Protein AF-A0A395UJB8-F1 (afdb_monomer_lite)

Foldseek 3Di:
DDKDKDWDWAQDDPVSPFIKIFIWIQDLLRDIDTDMDRDVVVVVVVVLVVQQALEEEEEEDQDDDDLVLLLVLLLVVVVVSVVVRRAEYEAALHHDNSLSNLVSQLVCCVVVVSHAYEHEYLEPPPCVPPDPVSSVSSVVSVVSGSYYHYQDHDDDPCSLVSSLLVNLSRHQAYEYADPVPDDDSRVSSVVSNVVVVHHYHHSND

Secondary structure (DSSP, 8-state):
---EEEEEEEEESTTS-EEEEEEEEE-TT--EEEEEESSHHHHHHHHHHHHHHTEEEEEE-S--S-HHHHHHHHHHHHHHHHHTT--EEEE---STHHHHHHHHHHHHHHH-TT-EEEEEESSTTGGGGS-HHHHHHHHHHHHH-SEEEE--SS--HHHHHHHHHHHHHT-SEEEEE--SS--SHHHHHHHHHHHTT-EEEE---

Sequence (205 aa):
MTPKEEYIMKKTGLFQNETLFFYTYIAHNGQIYKTTAASLDICRKLRDRWQRHLSTSFTGHRHIANYAEVKKKVENAVRFCYKNGQRFFYVGGAIGFDTIAAESVLRLKEEFPDIVLIVVVPFPQQDKLFNSSYRNRYFNILNMADEVITISDSFSNFAYLKRNDYMISHSSQLIAYWDEISLGGTSYTVRKAYEKKLTIYNLYK

Organism: Phocaeicola vulgatus (NCBI:txid821)

InterPro domains:
  IPR010697 YspA SLOG family [PF06908] (67-197)
  IPR010697 YspA SLOG family [PTHR38440] (58-196)

pLDDT: mean 96.31, std 3.63, range [75.81, 98.88]

Structure (mmCIF, N/CA/C/O backbone):
data_AF-A0A395UJB8-F1
#
_entry.id   AF-A0A395UJB8-F1
#
loop_
_atom_site.group_PDB
_atom_site.id
_atom_site.type_symbol
_atom_site.label_atom_id
_atom_site.label_alt_id
_atom_site.label_comp_id
_atom_site.label_asym_id
_atom_site.label_entity_id
_atom_site.label_seq_id
_atom_site.pdbx_PDB_ins_code
_atom_site.Cartn_x
_atom_site.Cartn_y
_atom_site.Cartn_z
_atom_site.occupancy
_atom_site.B_iso_or_equiv
_atom_site.auth_seq_id
_atom_site.auth_comp_id
_atom_site.auth_asym_id
_atom_site.auth_atom_id
_atom_site.pdbx_PDB_model_num
ATOM 1 N N . MET A 1 1 ? 3.889 -11.434 12.096 1.00 78.56 1 MET A N 1
ATOM 2 C CA . MET A 1 1 ? 2.836 -12.093 12.910 1.00 78.56 1 MET A CA 1
ATOM 3 C C . MET A 1 1 ? 1.525 -12.060 12.135 1.00 78.56 1 MET A C 1
ATOM 5 O O . MET A 1 1 ? 1.351 -11.137 11.349 1.00 78.56 1 MET A O 1
ATOM 9 N N . THR A 1 2 ? 0.621 -13.027 12.309 1.00 87.38 2 TH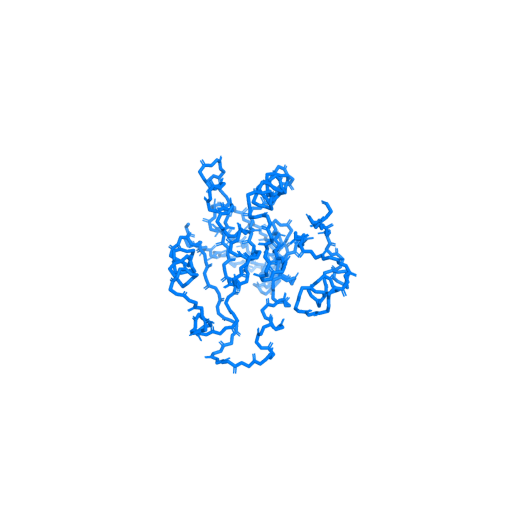R A N 1
ATOM 10 C CA . THR A 1 2 ? -0.725 -12.939 11.712 1.00 87.38 2 THR A CA 1
ATOM 11 C C . THR A 1 2 ? -1.548 -11.893 12.467 1.00 87.38 2 THR A C 1
ATOM 13 O O . THR A 1 2 ? -1.584 -11.963 13.700 1.00 87.38 2 THR A O 1
ATOM 16 N N . PRO A 1 3 ? -2.196 -10.929 11.788 1.00 93.12 3 PRO A N 1
ATOM 17 C CA . PRO A 1 3 ? -3.032 -9.949 12.459 1.00 93.12 3 PRO A CA 1
ATOM 18 C C . PRO A 1 3 ? -4.166 -10.609 13.236 1.00 93.12 3 PRO A C 1
ATOM 20 O O . PRO A 1 3 ? -4.729 -11.616 12.801 1.00 93.12 3 PRO A O 1
ATOM 23 N N . LYS A 1 4 ? -4.518 -10.028 14.383 1.00 96.44 4 LYS A N 1
ATOM 24 C CA . LYS A 1 4 ? -5.561 -10.554 15.266 1.00 96.44 4 LYS A CA 1
ATOM 25 C C . LYS A 1 4 ? -6.567 -9.470 15.617 1.00 96.44 4 LYS A C 1
ATOM 27 O O . LYS A 1 4 ? -6.188 -8.352 15.955 1.00 96.44 4 LYS A O 1
ATOM 32 N N . GLU A 1 5 ? -7.845 -9.819 15.560 1.00 96.56 5 GLU A N 1
ATOM 33 C CA . GLU A 1 5 ? -8.966 -8.980 15.978 1.00 96.56 5 GLU A CA 1
ATOM 34 C C . GLU A 1 5 ? -9.640 -9.613 17.202 1.00 96.56 5 GLU A C 1
ATOM 36 O O . GLU A 1 5 ? -9.960 -10.801 17.193 1.00 96.56 5 GLU A O 1
ATOM 41 N N . GLU A 1 6 ? -9.856 -8.824 18.252 1.00 97.62 6 GLU A N 1
ATOM 42 C CA . GLU A 1 6 ? -10.516 -9.235 19.494 1.00 97.62 6 GLU A CA 1
ATOM 43 C C . GLU A 1 6 ? -11.502 -8.155 19.945 1.00 97.62 6 GLU A C 1
ATOM 45 O O . GLU A 1 6 ? -11.257 -6.958 19.767 1.00 97.62 6 GLU A O 1
ATOM 50 N N . TYR A 1 7 ? -12.614 -8.550 20.566 1.00 97.31 7 TYR A N 1
ATOM 51 C CA . TYR A 1 7 ? -13.548 -7.588 21.142 1.00 97.31 7 TYR A CA 1
ATOM 52 C C . TYR A 1 7 ? -14.338 -8.140 22.328 1.00 97.31 7 TYR A C 1
ATOM 54 O O . TYR A 1 7 ? -14.587 -9.338 22.435 1.00 97.31 7 TYR A O 1
ATOM 62 N N . ILE A 1 8 ? -14.789 -7.227 23.190 1.00 97.00 8 ILE A N 1
ATOM 63 C CA . ILE A 1 8 ? -15.741 -7.504 24.270 1.00 97.00 8 ILE A CA 1
ATOM 64 C C . ILE A 1 8 ? -16.989 -6.659 24.040 1.00 97.00 8 ILE A C 1
ATOM 66 O O . ILE A 1 8 ? -16.897 -5.452 23.813 1.00 97.00 8 ILE A O 1
ATOM 70 N N . MET A 1 9 ? -18.158 -7.289 24.123 1.00 96.00 9 MET A N 1
ATOM 71 C CA . MET A 1 9 ? -19.449 -6.613 24.043 1.00 96.00 9 MET A CA 1
ATOM 72 C C . MET A 1 9 ? -19.969 -6.317 25.451 1.00 96.00 9 MET A C 1
ATOM 74 O O . MET A 1 9 ? -19.976 -7.204 26.303 1.00 96.00 9 MET A O 1
ATOM 78 N N . LYS A 1 10 ? -20.436 -5.090 25.695 1.00 94.38 10 LYS A N 1
ATOM 79 C CA . LYS A 1 10 ? -21.150 -4.728 26.924 1.00 94.38 10 LYS A CA 1
ATOM 80 C C . LYS A 1 10 ? -22.484 -4.083 26.594 1.00 94.38 10 LYS A C 1
ATOM 82 O O . LYS A 1 10 ? -22.550 -3.207 25.733 1.00 94.38 10 LYS A O 1
ATOM 87 N N . LYS A 1 11 ? -23.527 -4.510 27.303 1.00 92.56 11 LYS A N 1
ATOM 88 C CA . LYS A 1 11 ? -24.800 -3.797 27.331 1.00 92.56 11 LYS A CA 1
ATOM 89 C C . LYS A 1 11 ? -24.665 -2.566 28.228 1.00 92.56 11 LYS A C 1
ATOM 91 O O . LYS A 1 11 ? -23.982 -2.614 29.252 1.00 92.56 11 LYS A O 1
ATOM 96 N N . THR A 1 12 ? -25.220 -1.449 27.776 1.00 87.25 12 THR A N 1
ATOM 97 C CA . THR A 1 12 ? -25.133 -0.147 28.445 1.00 87.25 12 THR A CA 1
ATOM 98 C C . THR A 1 12 ? -26.485 0.562 28.451 1.00 87.25 12 THR A C 1
ATOM 100 O O . THR A 1 12 ? -27.465 0.093 27.863 1.00 87.25 12 THR A O 1
ATOM 103 N N . GLY A 1 13 ? -26.542 1.695 29.152 1.00 82.38 13 GLY A N 1
ATOM 104 C CA . GLY A 1 13 ? -27.765 2.462 29.365 1.00 82.38 13 GLY A CA 1
ATOM 105 C C . GLY A 1 13 ? -28.602 1.929 30.529 1.00 82.38 13 GLY A C 1
ATOM 106 O O . GLY A 1 13 ? -28.455 0.783 30.958 1.00 82.38 13 GLY A O 1
ATOM 107 N N . LEU A 1 14 ? -29.503 2.776 31.037 1.00 79.31 14 LEU A N 1
ATOM 108 C CA . LEU A 1 14 ? -30.362 2.469 32.190 1.00 79.31 14 LEU A CA 1
ATOM 109 C C . LEU A 1 14 ? -31.207 1.200 31.970 1.00 79.31 14 LEU A C 1
ATOM 111 O O . LEU A 1 14 ? -31.445 0.445 32.906 1.00 79.31 14 LEU A O 1
ATOM 115 N N . PHE A 1 15 ? -31.599 0.947 30.719 1.00 86.81 15 PHE A N 1
ATOM 116 C CA . PHE A 1 15 ? -32.416 -0.200 30.313 1.00 86.81 15 PHE A CA 1
ATOM 117 C C . PHE A 1 15 ? -31.626 -1.308 29.597 1.00 86.81 15 PHE A C 1
ATOM 119 O O . PHE A 1 15 ? -32.240 -2.218 29.058 1.00 86.81 15 PHE A O 1
ATOM 126 N N . GLN A 1 16 ? -30.286 -1.244 29.555 1.00 82.62 16 GLN A N 1
ATOM 127 C CA . GLN A 1 16 ? -29.432 -2.247 28.885 1.00 82.62 16 GLN A CA 1
ATOM 128 C C . GLN A 1 16 ? -29.702 -2.425 27.371 1.00 82.62 16 GLN A C 1
ATOM 130 O O . GLN A 1 16 ? -29.372 -3.456 26.782 1.00 82.62 16 GLN A O 1
ATOM 135 N N . ASN A 1 17 ? -30.283 -1.410 26.723 1.00 87.81 17 ASN A N 1
ATOM 136 C CA . ASN A 1 17 ? -30.646 -1.447 25.301 1.00 87.81 17 ASN A CA 1
ATOM 137 C C . ASN A 1 17 ? -29.502 -1.018 24.374 1.00 87.81 17 ASN A C 1
ATOM 139 O O . ASN A 1 17 ? -29.500 -1.346 23.188 1.00 87.81 17 ASN A O 1
ATOM 143 N N . GLU A 1 18 ? -28.511 -0.305 24.901 1.00 89.44 18 GLU A N 1
ATOM 144 C CA . GLU A 1 18 ? -27.342 0.115 24.140 1.00 89.44 18 GLU A CA 1
ATOM 145 C C . GLU A 1 18 ? -26.274 -0.977 24.172 1.00 89.44 18 GLU A C 1
ATOM 147 O O . GLU A 1 18 ? -26.206 -1.791 25.094 1.00 89.44 18 GLU A O 1
ATOM 152 N N . THR A 1 19 ? -25.442 -1.035 23.136 1.00 93.19 19 THR A N 1
ATOM 153 C CA . THR A 1 19 ? -24.345 -2.002 23.051 1.00 93.19 19 THR A CA 1
ATOM 154 C C . THR A 1 19 ? -23.059 -1.277 22.697 1.00 93.19 19 THR A C 1
ATOM 156 O O . THR A 1 19 ? -23.011 -0.553 21.706 1.00 93.19 19 THR A O 1
ATOM 159 N N . LEU A 1 20 ? -22.012 -1.500 23.487 1.00 95.62 20 LEU A N 1
ATOM 160 C CA . LEU A 1 20 ? -20.662 -1.022 23.212 1.00 95.62 20 LEU A CA 1
ATOM 161 C C . LEU A 1 20 ? -19.718 -2.190 22.954 1.00 95.62 20 LEU A C 1
ATOM 163 O O . LEU A 1 20 ? -19.730 -3.196 23.666 1.00 95.62 20 LEU A O 1
ATOM 167 N N . PHE A 1 21 ? -18.864 -2.017 21.952 1.00 97.31 21 PHE A N 1
ATOM 168 C CA . PHE A 1 21 ? -17.799 -2.943 21.597 1.00 97.31 21 PHE A CA 1
ATOM 169 C C . PHE A 1 21 ? -16.456 -2.349 21.997 1.00 97.31 21 PHE A C 1
ATOM 171 O O . PHE A 1 21 ? -16.051 -1.336 21.438 1.00 97.31 21 PHE A O 1
ATOM 178 N N . PHE A 1 22 ? -15.753 -3.000 22.919 1.00 97.88 22 PHE A N 1
ATOM 179 C CA . PHE A 1 22 ? -14.361 -2.709 23.255 1.00 97.88 22 PHE A CA 1
ATOM 180 C C . PHE A 1 22 ? -13.478 -3.530 22.328 1.00 97.88 22 PHE A C 1
ATOM 182 O O . PHE A 1 22 ? -13.386 -4.744 22.485 1.00 97.88 22 PHE A O 1
ATOM 189 N N . TYR A 1 23 ? -12.883 -2.879 21.340 1.00 98.38 23 TYR A N 1
ATOM 190 C CA . TYR A 1 23 ? -12.208 -3.515 20.217 1.00 98.38 23 TYR A CA 1
ATOM 191 C C . TYR A 1 23 ? -10.690 -3.397 20.346 1.00 98.38 23 TYR A C 1
ATOM 193 O O . TYR A 1 23 ? -10.181 -2.319 20.656 1.00 98.38 23 TYR A O 1
ATOM 201 N N . THR A 1 24 ? -9.974 -4.483 20.060 1.00 98.44 24 THR A N 1
ATOM 202 C CA . THR A 1 24 ? -8.512 -4.541 19.977 1.00 98.44 24 THR A CA 1
ATOM 203 C C . THR A 1 24 ? -8.098 -5.201 18.663 1.00 98.44 24 THR A C 1
ATOM 205 O O . THR A 1 24 ? -8.590 -6.266 18.305 1.00 98.44 24 THR A O 1
ATOM 208 N N . TYR A 1 25 ? -7.169 -4.577 17.950 1.00 98.31 25 TYR A N 1
ATOM 209 C CA . TYR A 1 25 ? -6.518 -5.131 16.769 1.00 98.31 25 TYR A CA 1
ATOM 210 C C . TYR A 1 25 ? -5.013 -5.154 16.978 1.00 98.31 25 TYR A C 1
ATOM 212 O O . TYR A 1 25 ? -4.444 -4.161 17.424 1.00 98.31 25 TYR A O 1
ATOM 220 N N . ILE A 1 26 ? -4.380 -6.271 16.643 1.00 98.00 26 ILE A N 1
ATOM 221 C CA . ILE A 1 26 ? -2.932 -6.444 16.681 1.00 98.00 26 ILE A CA 1
ATOM 222 C C . ILE A 1 26 ? -2.462 -6.652 15.243 1.00 98.00 26 ILE A C 1
ATOM 224 O O . ILE A 1 26 ? -2.872 -7.616 14.600 1.00 98.00 26 ILE A O 1
ATOM 228 N N . ALA A 1 27 ? -1.644 -5.737 14.727 1.00 97.38 27 ALA A N 1
ATOM 229 C CA . ALA A 1 27 ? -1.186 -5.751 13.339 1.00 97.38 27 ALA A CA 1
ATOM 230 C C . ALA A 1 27 ? -0.006 -6.718 13.104 1.00 97.38 27 ALA A C 1
ATOM 232 O O . ALA A 1 27 ? 0.548 -7.289 14.045 1.00 97.38 27 ALA A O 1
ATOM 233 N N . HIS A 1 28 ? 0.426 -6.863 11.843 1.00 95.00 28 HIS A N 1
ATOM 234 C CA . HIS A 1 28 ? 1.531 -7.754 11.443 1.00 95.00 28 HIS A CA 1
ATOM 235 C C . HIS A 1 28 ? 2.835 -7.545 12.226 1.00 95.00 28 HIS A C 1
ATOM 237 O O . HIS A 1 28 ? 3.545 -8.517 12.507 1.00 95.00 28 HIS A O 1
ATOM 243 N N . ASN A 1 29 ? 3.120 -6.291 12.585 1.00 95.69 29 ASN A N 1
ATOM 244 C CA . ASN A 1 29 ? 4.295 -5.852 13.337 1.00 95.69 29 ASN A CA 1
ATOM 245 C C . ASN A 1 29 ? 4.070 -5.778 14.858 1.00 95.69 29 ASN A C 1
ATOM 247 O O . ASN A 1 29 ? 4.904 -5.237 15.577 1.00 95.69 29 ASN A O 1
ATOM 251 N N . GLY A 1 30 ? 2.934 -6.269 15.361 1.00 96.62 30 GLY A N 1
ATOM 252 C CA . GLY A 1 30 ? 2.613 -6.257 16.787 1.00 96.62 30 GLY A CA 1
ATOM 253 C C . GLY A 1 30 ? 2.064 -4.933 17.321 1.00 96.62 30 GLY A C 1
ATOM 254 O O . GLY A 1 30 ? 1.707 -4.872 18.496 1.00 96.62 30 GLY A O 1
ATOM 255 N N . GLN A 1 31 ? 1.935 -3.885 16.497 1.00 96.81 31 GLN A N 1
ATOM 256 C CA . GLN A 1 31 ? 1.274 -2.654 16.933 1.00 96.81 31 GLN A CA 1
ATOM 257 C C . GLN A 1 31 ? -0.189 -2.925 17.291 1.00 96.81 31 GLN A C 1
ATOM 259 O O . GLN A 1 31 ? -0.910 -3.601 16.554 1.00 96.81 31 GLN A O 1
ATOM 264 N N . ILE A 1 32 ? -0.623 -2.370 18.424 1.00 97.81 32 ILE A N 1
ATOM 265 C CA . ILE A 1 32 ? -1.964 -2.575 18.966 1.00 97.81 32 ILE A CA 1
ATOM 266 C C . ILE A 1 32 ? -2.804 -1.318 18.745 1.00 97.81 32 ILE A C 1
ATOM 268 O O . ILE A 1 32 ? -2.450 -0.233 19.206 1.00 97.81 32 ILE A O 1
ATOM 272 N N . TYR A 1 33 ? -3.954 -1.482 18.101 1.00 98.19 33 TYR A N 1
ATOM 273 C CA . TYR A 1 33 ? -4.985 -0.463 17.974 1.00 98.19 33 TYR A CA 1
ATOM 274 C C . TYR A 1 33 ? -6.191 -0.825 18.841 1.00 98.19 33 TYR A C 1
ATOM 276 O O . TYR A 1 33 ? -6.730 -1.924 18.727 1.00 98.19 33 TYR A O 1
ATOM 284 N N . LYS A 1 34 ? -6.636 0.101 19.694 1.00 98.38 34 LYS A N 1
ATOM 285 C CA . LYS A 1 34 ? -7.831 -0.069 20.530 1.00 98.38 34 LYS A CA 1
ATOM 286 C C . LYS A 1 34 ? -8.842 1.027 20.243 1.00 98.38 34 LYS A C 1
ATOM 288 O O . LYS A 1 34 ? -8.469 2.183 20.064 1.00 98.38 34 LYS A O 1
ATOM 293 N N . THR A 1 35 ? -10.121 0.671 20.227 1.00 98.25 35 THR A N 1
ATOM 294 C CA . THR A 1 35 ? -11.216 1.638 20.104 1.00 98.25 35 THR A CA 1
ATOM 295 C C . THR A 1 35 ? -12.475 1.129 20.796 1.00 98.25 35 THR A C 1
ATOM 297 O O . THR A 1 35 ? -12.549 -0.025 21.219 1.00 98.25 35 THR A O 1
ATOM 300 N N . THR A 1 36 ? -13.468 1.997 20.954 1.00 97.62 36 THR A N 1
ATOM 301 C CA . THR A 1 36 ? -14.794 1.628 21.448 1.00 97.62 36 THR A CA 1
ATOM 302 C C . THR A 1 36 ? -15.858 2.263 20.567 1.00 97.62 36 THR A C 1
ATOM 304 O O . THR A 1 36 ? -15.772 3.451 20.265 1.00 97.62 36 THR A O 1
ATOM 307 N N . ALA A 1 37 ? -16.847 1.481 20.133 1.00 97.00 37 ALA A N 1
ATOM 308 C CA . ALA A 1 37 ? -17.939 1.986 19.304 1.00 97.00 37 ALA A CA 1
ATOM 309 C C . ALA A 1 37 ? -19.235 1.184 19.480 1.00 97.00 37 ALA A C 1
ATOM 311 O O . ALA A 1 37 ? -19.243 0.107 20.075 1.00 97.00 37 ALA A O 1
ATOM 312 N N . ALA A 1 38 ? -20.325 1.706 18.912 1.00 95.69 38 ALA A N 1
ATOM 313 C CA . ALA A 1 38 ? -21.649 1.081 18.942 1.00 95.69 38 ALA A CA 1
ATOM 314 C C . ALA A 1 38 ? -21.769 -0.175 18.052 1.00 95.69 38 ALA A C 1
ATOM 316 O O . ALA A 1 38 ? -22.710 -0.951 18.193 1.00 95.69 38 ALA A O 1
ATOM 317 N N . SER A 1 39 ? -20.829 -0.396 17.126 1.00 96.25 39 SER A N 1
ATOM 318 C CA . SER A 1 39 ? -20.796 -1.589 16.277 1.00 96.25 39 SER A CA 1
ATOM 319 C C . SER A 1 39 ? -19.371 -1.965 15.868 1.00 96.25 39 SER A C 1
ATOM 321 O O . SER A 1 39 ? -18.479 -1.114 15.809 1.00 96.25 39 SER A O 1
ATOM 323 N N . LEU A 1 40 ? -19.165 -3.240 15.522 1.00 96.81 40 LEU A N 1
ATOM 324 C CA . LEU A 1 40 ? -17.890 -3.713 14.973 1.00 96.81 40 LEU A CA 1
ATOM 325 C C . LEU A 1 40 ? -17.545 -3.068 13.627 1.00 96.81 40 LEU A C 1
ATOM 327 O O . LEU A 1 40 ? -16.371 -2.835 13.363 1.00 96.81 40 LEU A O 1
ATOM 331 N N . ASP A 1 41 ? -18.536 -2.744 12.793 1.00 97.69 41 ASP A N 1
ATOM 332 C CA . ASP A 1 41 ? -18.308 -2.033 11.527 1.00 97.69 41 ASP A CA 1
ATOM 333 C C . ASP A 1 41 ? -17.647 -0.666 11.766 1.00 97.69 41 ASP A C 1
ATOM 335 O O . ASP A 1 41 ? -16.660 -0.324 11.111 1.00 97.69 41 ASP A O 1
ATOM 339 N N . ILE A 1 42 ? -18.115 0.082 12.772 1.00 98.06 42 ILE A N 1
ATOM 340 C CA . ILE A 1 42 ? -17.495 1.356 13.152 1.00 98.06 42 ILE A CA 1
ATOM 341 C C . ILE A 1 42 ? -16.071 1.120 13.675 1.00 98.06 42 ILE A C 1
ATOM 343 O O . ILE A 1 42 ? -15.148 1.817 13.250 1.00 98.06 42 ILE A O 1
ATOM 347 N N . CYS A 1 43 ? -15.859 0.121 14.541 1.00 98.19 43 CYS A N 1
ATOM 348 C CA . CYS A 1 43 ? -14.522 -0.218 15.042 1.00 98.19 43 CYS A CA 1
ATOM 349 C C . CYS A 1 43 ? -13.537 -0.544 13.908 1.00 98.19 43 CYS A C 1
ATOM 351 O O . CYS A 1 43 ? -12.415 -0.034 13.897 1.00 98.19 43 CYS A O 1
ATOM 353 N N . ARG A 1 44 ? -13.963 -1.349 12.929 1.00 98.12 44 ARG A N 1
ATOM 354 C CA . ARG A 1 44 ? -13.150 -1.747 11.773 1.00 98.12 44 ARG A CA 1
ATOM 355 C C . ARG A 1 44 ? -12.832 -0.562 10.869 1.00 98.12 44 ARG A C 1
ATOM 357 O O . ARG A 1 44 ? -11.672 -0.370 10.532 1.00 98.12 44 ARG A O 1
ATOM 364 N N . LYS A 1 45 ? -13.799 0.318 10.589 1.00 98.06 45 LYS A N 1
ATOM 365 C CA . LYS A 1 45 ? -13.550 1.568 9.844 1.00 98.06 45 LYS A CA 1
ATOM 366 C C . LYS A 1 45 ? -12.522 2.469 10.534 1.00 98.06 45 LYS A C 1
ATOM 368 O O . LYS A 1 45 ? -11.706 3.107 9.866 1.00 98.06 45 LYS A O 1
ATOM 373 N N . LEU A 1 46 ? -12.551 2.537 11.867 1.00 98.38 46 LEU A N 1
ATOM 374 C CA . LEU A 1 46 ? -11.566 3.290 12.645 1.00 98.38 46 LEU A CA 1
ATOM 375 C C . LEU A 1 46 ? -10.177 2.627 12.613 1.00 98.38 46 LEU A C 1
ATOM 377 O O . LEU A 1 46 ? -9.188 3.332 12.399 1.00 98.38 46 LEU A O 1
ATOM 381 N N . ARG A 1 47 ? -10.102 1.291 12.726 1.00 98.19 47 ARG A N 1
ATOM 382 C CA . ARG A 1 47 ? -8.865 0.516 12.514 1.00 98.19 47 ARG A CA 1
ATOM 383 C C . ARG A 1 47 ? -8.291 0.773 11.123 1.00 98.19 47 ARG A C 1
ATOM 385 O O . ARG A 1 47 ? -7.109 1.078 11.008 1.00 98.19 47 ARG A O 1
ATOM 392 N N . ASP A 1 48 ? -9.108 0.685 10.079 1.00 97.81 48 ASP A N 1
ATOM 393 C CA . ASP A 1 48 ? -8.653 0.846 8.696 1.00 97.81 48 ASP A CA 1
ATOM 394 C C . ASP A 1 48 ? -8.111 2.259 8.468 1.00 97.81 48 ASP A C 1
ATOM 396 O O . ASP A 1 48 ? -7.074 2.439 7.833 1.00 97.81 48 ASP A O 1
ATOM 400 N N . ARG A 1 49 ? -8.749 3.278 9.063 1.00 98.06 49 ARG A N 1
ATOM 401 C CA . ARG A 1 49 ? -8.235 4.655 9.050 1.00 98.06 49 ARG A CA 1
ATOM 402 C C . ARG A 1 49 ? -6.885 4.773 9.760 1.00 98.06 49 ARG A C 1
ATOM 404 O O . ARG A 1 49 ? -6.014 5.478 9.252 1.00 98.06 49 ARG A O 1
ATOM 411 N N . TRP A 1 50 ? -6.725 4.123 10.911 1.00 98.38 50 TRP A N 1
ATOM 412 C CA . TRP A 1 50 ? -5.467 4.093 11.655 1.00 98.38 50 TRP A CA 1
ATOM 413 C C . TRP A 1 50 ? -4.354 3.428 10.839 1.00 98.38 50 TRP A C 1
ATOM 415 O O . TRP A 1 50 ? -3.321 4.053 10.613 1.00 98.38 50 TRP A O 1
ATOM 425 N N . GLN A 1 51 ? -4.587 2.224 10.307 1.00 97.94 51 GLN A N 1
ATOM 426 C CA . GLN A 1 51 ? -3.590 1.518 9.500 1.00 97.94 51 GLN A CA 1
ATOM 427 C C . GLN A 1 51 ? -3.248 2.319 8.240 1.00 97.94 51 GLN A C 1
ATOM 429 O O . GLN A 1 51 ? -2.072 2.501 7.934 1.00 97.94 51 GLN A O 1
ATOM 434 N N . ARG A 1 52 ? -4.250 2.903 7.567 1.00 98.12 52 ARG A N 1
ATOM 435 C CA . ARG A 1 52 ? -4.049 3.792 6.413 1.00 98.12 52 ARG A CA 1
ATOM 436 C C . ARG A 1 52 ? -3.126 4.970 6.733 1.00 98.12 52 ARG A C 1
ATOM 438 O O . ARG A 1 52 ? -2.300 5.334 5.901 1.00 98.12 52 ARG A O 1
ATOM 445 N N . HIS A 1 53 ? -3.248 5.572 7.916 1.00 98.31 53 HIS A N 1
ATOM 446 C CA . HIS A 1 53 ? -2.387 6.681 8.346 1.00 98.31 53 HIS A CA 1
ATOM 447 C C . HIS A 1 53 ? -0.919 6.266 8.554 1.00 98.31 53 HIS A C 1
ATOM 449 O O . HIS A 1 53 ? -0.024 7.097 8.437 1.00 98.31 53 HIS A O 1
ATOM 455 N N . LEU A 1 54 ? -0.672 4.983 8.819 1.00 98.44 54 LEU A N 1
ATOM 456 C CA . LEU A 1 54 ? 0.661 4.392 8.966 1.00 98.44 54 LEU A CA 1
ATOM 457 C C . LEU A 1 54 ? 1.169 3.737 7.669 1.00 98.44 54 LEU A C 1
ATOM 459 O O . LEU A 1 54 ? 2.172 3.021 7.700 1.00 98.44 54 LEU A O 1
ATOM 463 N N . SER A 1 55 ? 0.453 3.917 6.557 1.00 98.75 55 SER A N 1
ATOM 464 C CA . SER A 1 55 ? 0.700 3.210 5.303 1.00 98.75 55 SER A CA 1
ATOM 465 C C . SER A 1 55 ? 1.182 4.112 4.162 1.00 98.75 55 SER A C 1
ATOM 467 O O . SER A 1 55 ? 0.571 5.150 3.864 1.00 98.75 55 SER A O 1
ATOM 469 N N . THR A 1 56 ? 2.194 3.623 3.443 1.00 98.88 56 THR A N 1
ATOM 470 C CA . THR A 1 56 ? 2.758 4.215 2.223 1.00 98.88 56 THR A CA 1
ATOM 471 C C . THR A 1 56 ? 2.650 3.235 1.054 1.00 98.88 56 THR A C 1
ATOM 473 O O . THR A 1 56 ? 3.012 2.067 1.173 1.00 98.88 56 THR A O 1
ATOM 476 N N . SER A 1 57 ? 2.198 3.711 -0.106 1.00 98.81 57 SER A N 1
ATOM 477 C CA . SER A 1 57 ? 2.169 2.937 -1.356 1.00 98.81 57 SER A CA 1
ATOM 478 C C . SER A 1 57 ? 3.304 3.315 -2.300 1.00 98.81 57 SER A C 1
ATOM 480 O O . SER A 1 57 ? 3.810 4.435 -2.240 1.00 98.81 57 SER A O 1
ATOM 482 N N . PHE A 1 58 ? 3.644 2.415 -3.224 1.00 98.81 58 PHE A N 1
ATOM 483 C CA . PHE A 1 58 ? 4.577 2.676 -4.323 1.00 98.81 58 PHE A CA 1
ATOM 484 C C . PHE A 1 58 ? 3.894 2.660 -5.692 1.00 98.81 58 PHE A C 1
ATOM 486 O O . PHE A 1 58 ? 2.938 1.920 -5.922 1.00 98.81 58 PHE A O 1
ATOM 493 N N . THR A 1 59 ? 4.407 3.460 -6.626 1.00 98.38 59 THR A N 1
ATOM 494 C CA . THR A 1 59 ? 4.053 3.373 -8.048 1.00 98.38 59 THR A CA 1
ATOM 495 C C . THR A 1 59 ? 5.204 3.863 -8.919 1.00 98.38 59 THR A C 1
ATOM 497 O O . THR A 1 59 ? 5.876 4.827 -8.566 1.00 98.38 59 THR A O 1
ATOM 500 N N . GLY A 1 60 ? 5.464 3.238 -10.066 1.00 97.25 60 GLY A N 1
ATOM 501 C CA . GLY A 1 60 ? 6.549 3.699 -10.929 1.00 97.25 60 GLY A CA 1
ATOM 502 C C . GLY A 1 60 ? 6.698 2.935 -12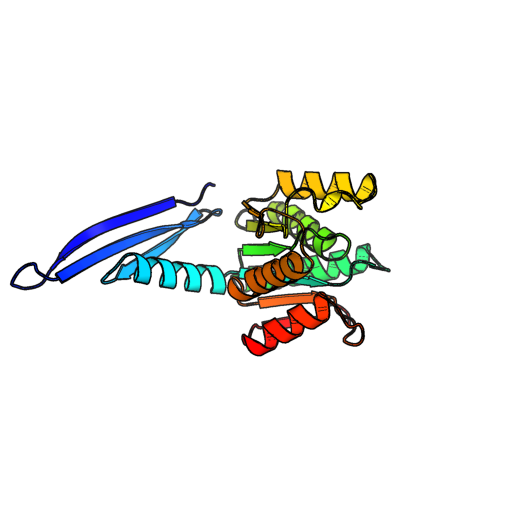.232 1.00 97.25 60 GLY A C 1
ATOM 503 O O . GLY A 1 60 ? 5.922 2.029 -12.540 1.00 97.25 60 GLY A O 1
ATOM 504 N N . HIS A 1 61 ? 7.683 3.348 -13.023 1.00 95.12 61 HIS A N 1
ATOM 505 C CA . HIS A 1 61 ? 7.954 2.781 -14.343 1.00 95.12 61 HIS A CA 1
ATOM 506 C C . HIS A 1 61 ? 8.425 1.323 -14.301 1.00 95.12 61 HIS A C 1
ATOM 508 O O . HIS A 1 61 ? 9.127 0.890 -13.386 1.00 95.12 61 HIS A O 1
ATOM 514 N N . ARG A 1 62 ? 8.066 0.559 -15.340 1.00 93.06 62 ARG A N 1
ATOM 515 C CA . ARG A 1 62 ? 8.537 -0.827 -15.525 1.00 93.06 62 ARG A CA 1
ATOM 516 C C . ARG A 1 62 ? 9.969 -0.894 -16.054 1.00 93.06 62 ARG A C 1
ATOM 518 O O . ARG A 1 62 ? 10.677 -1.854 -15.769 1.00 93.06 62 ARG A O 1
ATOM 525 N N . HIS A 1 63 ? 10.385 0.119 -16.810 1.00 92.62 63 HIS A N 1
ATOM 526 C CA . HIS A 1 63 ? 11.745 0.257 -17.315 1.00 92.62 63 HIS A CA 1
ATOM 527 C C . HIS A 1 63 ? 12.506 1.274 -16.463 1.00 92.62 63 HIS A C 1
ATOM 529 O O . HIS A 1 63 ? 12.083 2.423 -16.349 1.00 92.62 63 HIS A O 1
ATOM 535 N N . ILE A 1 64 ? 13.623 0.848 -15.874 1.00 93.06 64 ILE A N 1
ATOM 536 C CA . ILE A 1 64 ? 14.449 1.667 -14.983 1.00 93.06 64 ILE A CA 1
ATOM 537 C C . ILE A 1 64 ? 15.878 1.664 -15.519 1.00 93.06 64 ILE A C 1
ATOM 539 O O . ILE A 1 64 ? 16.510 0.612 -15.558 1.00 93.06 64 ILE A O 1
ATOM 543 N N . ALA A 1 65 ? 16.379 2.833 -15.923 1.00 87.94 65 ALA A N 1
ATOM 544 C CA . ALA A 1 65 ? 17.709 2.960 -16.520 1.00 87.94 65 ALA A CA 1
ATOM 545 C C . ALA A 1 65 ? 18.840 2.797 -15.488 1.00 87.94 65 ALA A C 1
ATOM 547 O O . ALA A 1 65 ? 19.774 2.036 -15.716 1.00 87.94 65 ALA A O 1
ATOM 548 N N . ASN A 1 66 ? 18.744 3.470 -14.333 1.00 92.88 66 ASN A N 1
ATOM 549 C CA . ASN A 1 66 ? 19.770 3.425 -13.286 1.00 92.88 66 ASN A CA 1
ATOM 550 C C . ASN A 1 66 ? 19.257 2.726 -12.020 1.00 92.88 66 ASN A C 1
ATOM 552 O O . ASN A 1 66 ? 18.784 3.359 -11.075 1.00 92.88 66 ASN A O 1
ATOM 556 N N . TYR A 1 67 ? 19.351 1.396 -12.002 1.00 94.06 67 TYR A N 1
ATOM 557 C CA . TYR A 1 67 ? 18.846 0.572 -10.902 1.00 94.06 67 TYR A CA 1
ATOM 558 C C . TYR A 1 67 ? 19.427 0.966 -9.534 1.00 94.06 67 TYR A C 1
ATOM 560 O O . TYR A 1 67 ? 18.685 1.105 -8.562 1.00 94.06 67 TYR A O 1
ATOM 568 N N . ALA A 1 68 ? 20.749 1.147 -9.449 1.00 96.25 68 ALA A N 1
ATOM 569 C CA . ALA A 1 68 ? 21.442 1.398 -8.186 1.00 96.25 68 ALA A CA 1
ATOM 570 C C . ALA A 1 68 ? 21.063 2.758 -7.582 1.00 96.25 68 ALA A C 1
ATOM 572 O O . ALA A 1 68 ? 20.816 2.864 -6.379 1.00 96.25 68 ALA A O 1
ATOM 573 N N . GLU A 1 69 ? 20.967 3.789 -8.421 1.00 96.81 69 GLU A N 1
ATOM 574 C CA . GLU A 1 69 ? 20.543 5.120 -7.991 1.00 96.81 69 GLU A CA 1
ATOM 575 C C . GLU A 1 69 ? 19.086 5.119 -7.522 1.00 96.81 69 GLU A C 1
ATOM 577 O O . GLU A 1 69 ? 18.794 5.598 -6.424 1.00 96.81 69 GLU A O 1
ATOM 582 N N . VAL A 1 70 ? 18.178 4.526 -8.305 1.00 97.81 70 VAL A N 1
ATOM 583 C CA . VAL A 1 70 ? 16.756 4.454 -7.941 1.00 97.81 70 VAL A CA 1
ATOM 584 C C . VAL A 1 70 ? 16.570 3.661 -6.653 1.00 97.81 70 VAL A C 1
ATOM 586 O O . VAL A 1 70 ? 15.847 4.113 -5.768 1.00 97.81 70 VAL A O 1
ATOM 589 N N . LYS A 1 71 ? 17.286 2.544 -6.481 1.00 98.25 71 LYS A N 1
ATOM 590 C CA . LYS A 1 71 ? 17.302 1.787 -5.223 1.00 98.25 71 LYS A CA 1
ATOM 591 C C . LYS A 1 71 ? 17.706 2.671 -4.040 1.00 98.25 71 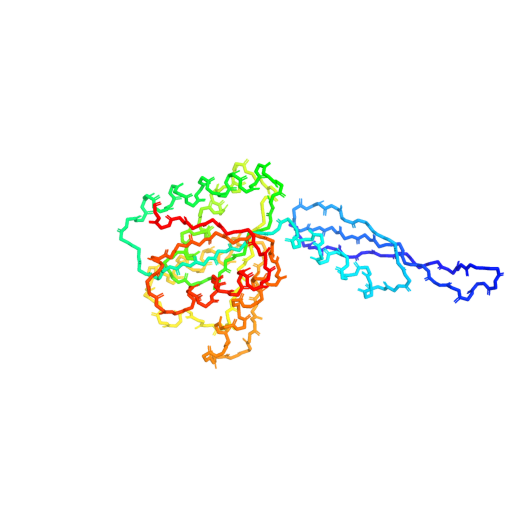LYS A C 1
ATOM 593 O O . LYS A 1 71 ? 17.010 2.687 -3.029 1.00 98.25 71 LYS A O 1
ATOM 598 N N . LYS A 1 72 ? 18.780 3.458 -4.165 1.00 98.31 72 LYS A N 1
ATOM 599 C CA . LYS A 1 72 ? 19.220 4.381 -3.104 1.00 98.31 72 LYS A CA 1
ATOM 600 C C . LYS A 1 72 ? 18.165 5.453 -2.796 1.00 98.31 72 LYS A C 1
ATOM 602 O O . LYS A 1 72 ? 17.907 5.725 -1.623 1.00 98.31 72 LYS A O 1
ATOM 607 N N . LYS A 1 73 ? 17.529 6.037 -3.821 1.00 98.31 73 LYS A N 1
ATOM 608 C CA . LYS A 1 73 ? 16.432 7.011 -3.647 1.00 98.31 73 LYS A CA 1
ATOM 609 C C . LYS A 1 73 ? 15.248 6.387 -2.900 1.00 98.31 73 LYS A C 1
ATOM 611 O O . LYS A 1 73 ? 14.759 6.977 -1.938 1.00 98.31 73 LYS A O 1
ATOM 616 N N . VAL A 1 74 ? 14.835 5.181 -3.291 1.00 98.62 74 VAL A N 1
ATOM 617 C CA . VAL A 1 74 ? 13.751 4.431 -2.638 1.00 98.62 74 VAL A CA 1
ATOM 618 C C . VAL A 1 74 ? 14.085 4.144 -1.179 1.00 98.62 74 VAL A C 1
ATOM 620 O O . VAL A 1 74 ? 13.275 4.435 -0.305 1.00 98.62 74 VAL A O 1
ATOM 623 N N . GLU A 1 75 ? 15.279 3.634 -0.881 1.00 98.69 75 GLU A N 1
ATOM 624 C CA . GLU A 1 75 ? 15.662 3.329 0.500 1.00 98.69 75 GLU A CA 1
ATOM 625 C C . GLU A 1 75 ? 15.681 4.575 1.391 1.00 98.69 75 GLU A C 1
ATOM 627 O O . GLU A 1 75 ? 15.242 4.528 2.539 1.00 98.69 75 GLU A O 1
ATOM 632 N N . ASN A 1 76 ? 16.152 5.709 0.870 1.00 98.56 76 ASN A N 1
ATOM 633 C CA . ASN A 1 76 ? 16.115 6.978 1.593 1.00 98.56 76 ASN A CA 1
ATOM 634 C C . ASN A 1 76 ? 14.677 7.447 1.847 1.00 98.56 76 ASN A C 1
ATOM 636 O O . ASN A 1 76 ? 14.365 7.877 2.959 1.00 98.56 76 ASN A O 1
ATOM 640 N N . ALA A 1 77 ? 13.794 7.316 0.854 1.00 98.62 77 ALA A N 1
ATOM 641 C CA . ALA A 1 77 ? 12.381 7.654 0.993 1.00 98.62 77 ALA A CA 1
ATOM 642 C C . ALA A 1 77 ? 11.676 6.756 2.023 1.00 98.62 77 ALA A C 1
ATOM 644 O O . ALA A 1 77 ? 10.933 7.261 2.862 1.00 98.62 77 ALA A O 1
ATOM 645 N N . VAL A 1 78 ? 11.960 5.449 2.030 1.00 98.75 78 VAL A N 1
ATOM 646 C CA . VAL A 1 78 ? 11.426 4.514 3.034 1.00 98.75 78 VAL A CA 1
ATOM 647 C C . VAL A 1 78 ? 11.914 4.880 4.431 1.00 98.75 78 VAL A C 1
ATOM 649 O O . VAL A 1 78 ? 11.093 4.995 5.337 1.00 98.75 78 VAL A O 1
ATOM 652 N N . ARG A 1 79 ? 13.216 5.145 4.615 1.00 98.75 79 ARG A N 1
ATOM 653 C CA . ARG A 1 79 ? 13.758 5.601 5.909 1.00 98.75 79 ARG A CA 1
ATOM 654 C C . ARG A 1 79 ? 13.095 6.890 6.383 1.00 98.75 79 ARG A C 1
ATOM 656 O O . ARG A 1 79 ? 12.785 7.018 7.566 1.00 98.75 79 ARG A O 1
ATOM 663 N N . PHE A 1 80 ? 12.871 7.840 5.478 1.00 98.50 80 PHE A N 1
ATOM 664 C CA . PHE A 1 80 ? 12.167 9.079 5.794 1.00 98.50 80 PHE A CA 1
ATOM 665 C C . PHE A 1 80 ? 10.722 8.807 6.232 1.00 98.50 80 PHE A C 1
ATOM 667 O O . PHE A 1 80 ? 10.312 9.272 7.293 1.00 98.50 80 PHE A O 1
ATOM 674 N N . CYS A 1 81 ? 9.964 8.013 5.474 1.00 98.50 81 CYS A N 1
ATOM 675 C CA . CYS A 1 81 ? 8.590 7.645 5.823 1.00 98.50 81 CYS A CA 1
ATOM 676 C C . CYS A 1 81 ? 8.532 6.926 7.178 1.00 98.50 81 CYS A C 1
ATOM 678 O O . CYS A 1 81 ? 7.715 7.267 8.031 1.00 98.50 81 CYS A O 1
ATOM 680 N N . TYR A 1 82 ? 9.447 5.983 7.408 1.00 98.50 82 TYR A N 1
ATOM 681 C CA . TYR A 1 82 ? 9.541 5.224 8.650 1.00 98.50 82 TYR A CA 1
ATOM 682 C C . TYR A 1 82 ? 9.790 6.118 9.873 1.00 98.50 82 TYR A C 1
ATOM 684 O O . TYR A 1 82 ? 9.084 6.007 10.883 1.00 98.50 82 TYR A O 1
ATOM 692 N N . LYS A 1 83 ? 10.741 7.059 9.767 1.00 98.25 83 LYS A N 1
ATOM 693 C CA . LYS A 1 83 ? 11.007 8.069 10.807 1.00 98.25 83 LYS A CA 1
ATOM 694 C C . LYS A 1 83 ? 9.789 8.956 11.087 1.00 98.25 83 LYS A C 1
ATOM 696 O O . LYS A 1 83 ? 9.618 9.398 12.216 1.00 98.25 83 LYS A O 1
ATOM 701 N N . ASN A 1 84 ? 8.924 9.154 10.093 1.00 97.62 84 ASN A N 1
ATOM 702 C CA . ASN A 1 84 ? 7.646 9.863 10.212 1.00 97.62 84 ASN A CA 1
ATOM 703 C C . ASN A 1 84 ? 6.460 8.937 10.562 1.00 97.62 84 ASN A C 1
ATOM 705 O O . ASN A 1 84 ? 5.305 9.266 10.298 1.00 97.62 84 ASN A O 1
ATOM 709 N N . GLY A 1 85 ? 6.728 7.765 11.144 1.00 97.69 85 GLY A N 1
ATOM 710 C CA . GLY A 1 85 ? 5.701 6.880 11.699 1.00 97.69 85 GLY A CA 1
ATOM 711 C C . GLY A 1 85 ? 5.089 5.879 10.720 1.00 97.69 85 GLY A C 1
ATOM 712 O O . GLY A 1 85 ? 4.270 5.068 11.142 1.00 97.69 85 GLY A O 1
ATOM 713 N N . GLN A 1 86 ? 5.482 5.872 9.443 1.00 98.44 86 GLN A N 1
ATOM 714 C CA . GLN A 1 86 ? 4.983 4.868 8.498 1.00 98.44 86 GLN A CA 1
ATOM 715 C C . GLN A 1 86 ? 5.561 3.488 8.830 1.00 98.44 86 GLN A C 1
ATOM 717 O O . GLN A 1 86 ? 6.719 3.360 9.236 1.00 98.44 86 GLN A O 1
ATOM 722 N N . ARG A 1 87 ? 4.741 2.450 8.694 1.00 98.44 87 ARG A N 1
ATOM 723 C CA . ARG A 1 87 ? 5.090 1.062 9.027 1.00 98.44 87 ARG A CA 1
ATOM 724 C C . ARG A 1 87 ? 4.681 0.076 7.948 1.00 98.44 87 ARG A C 1
ATOM 726 O O . ARG A 1 87 ? 5.386 -0.904 7.747 1.00 98.44 87 ARG A O 1
ATOM 733 N N . PHE A 1 88 ? 3.590 0.347 7.239 1.00 98.75 88 PHE A N 1
ATOM 734 C CA . PHE A 1 88 ? 3.051 -0.548 6.221 1.00 98.75 88 PHE A CA 1
ATOM 735 C C . PHE A 1 88 ? 3.389 -0.019 4.831 1.00 98.75 88 PHE A C 1
ATOM 737 O O . PHE A 1 88 ? 3.120 1.138 4.509 1.00 98.75 88 PHE A O 1
ATOM 744 N N . PHE A 1 89 ? 3.973 -0.870 4.002 1.00 98.88 89 PHE A N 1
ATOM 745 C CA . PHE A 1 89 ? 4.483 -0.508 2.690 1.00 98.88 89 PHE A CA 1
ATOM 746 C C . PHE A 1 89 ? 3.834 -1.390 1.627 1.00 98.88 89 PHE A C 1
ATOM 748 O O . PHE A 1 89 ? 4.050 -2.600 1.600 1.00 98.88 89 PHE A O 1
ATOM 755 N N . TYR A 1 90 ? 3.031 -0.778 0.755 1.00 98.88 90 TYR A N 1
ATOM 756 C CA . TYR A 1 90 ? 2.263 -1.478 -0.274 1.00 98.88 90 TYR A CA 1
ATOM 757 C C . TYR A 1 90 ? 2.960 -1.387 -1.626 1.00 98.88 90 TYR A C 1
ATOM 759 O O . TYR A 1 90 ? 3.175 -0.293 -2.151 1.00 98.88 90 TYR A O 1
ATOM 767 N N . VAL A 1 91 ? 3.232 -2.538 -2.233 1.00 98.69 91 VAL A N 1
ATOM 768 C CA . VAL A 1 91 ? 3.753 -2.658 -3.604 1.00 98.69 91 VAL A CA 1
ATOM 769 C C . VAL A 1 91 ? 2.782 -3.455 -4.463 1.00 98.69 91 VAL A C 1
ATOM 771 O O . VAL A 1 91 ? 2.033 -4.284 -3.960 1.00 98.69 91 VAL A O 1
ATOM 774 N N . GLY A 1 92 ? 2.799 -3.241 -5.774 1.00 97.75 92 GLY A N 1
ATOM 775 C CA . GLY A 1 92 ? 1.877 -3.916 -6.685 1.00 97.75 92 GLY A CA 1
ATOM 776 C C . GLY A 1 92 ? 2.387 -5.190 -7.347 1.00 97.75 92 GLY A C 1
ATOM 777 O O . GLY A 1 92 ? 1.703 -5.759 -8.201 1.00 97.75 92 GLY A O 1
ATOM 778 N N . GLY A 1 93 ? 3.618 -5.593 -7.029 1.00 95.25 93 GLY A N 1
ATOM 779 C CA . GLY A 1 93 ? 4.240 -6.796 -7.575 1.00 95.25 93 GLY A CA 1
ATOM 780 C C . GLY A 1 93 ? 4.528 -6.752 -9.080 1.00 95.25 93 GLY A C 1
ATOM 781 O O . GLY A 1 93 ? 4.734 -7.805 -9.676 1.00 95.25 93 GLY A O 1
ATOM 782 N N . ALA A 1 94 ? 4.533 -5.575 -9.714 1.00 95.81 94 ALA A N 1
ATOM 783 C CA . ALA A 1 94 ? 4.988 -5.448 -11.097 1.00 95.81 94 ALA A CA 1
ATOM 784 C C . ALA A 1 94 ? 6.527 -5.513 -11.204 1.00 95.81 94 ALA A C 1
ATOM 786 O O . ALA A 1 94 ? 7.259 -5.334 -10.228 1.00 95.81 94 ALA A O 1
ATOM 787 N N . ILE A 1 95 ? 7.028 -5.728 -12.422 1.00 96.06 95 ILE A N 1
ATOM 788 C CA . ILE A 1 95 ? 8.453 -5.543 -12.731 1.00 96.06 95 ILE A CA 1
ATOM 789 C C . ILE A 1 95 ? 8.857 -4.061 -12.654 1.00 96.06 95 ILE A C 1
ATOM 791 O O . ILE A 1 95 ? 8.013 -3.167 -12.759 1.00 96.06 95 ILE A O 1
ATOM 795 N N . GLY A 1 96 ? 10.159 -3.799 -12.543 1.00 96.25 96 GLY A N 1
ATOM 796 C CA . GLY A 1 96 ? 10.712 -2.444 -12.534 1.00 96.25 96 GLY A CA 1
ATOM 797 C C . GLY A 1 96 ? 10.635 -1.810 -11.151 1.00 96.25 96 GLY A C 1
ATOM 798 O O . GLY A 1 96 ? 11.149 -2.380 -10.189 1.00 96.25 96 GLY A O 1
ATOM 799 N N . PHE A 1 97 ? 10.014 -0.633 -11.043 1.00 98.12 97 PHE A N 1
ATOM 800 C CA . PHE A 1 97 ? 9.988 0.131 -9.794 1.00 98.12 97 PHE A CA 1
ATOM 801 C C . PHE A 1 97 ? 9.350 -0.625 -8.621 1.00 98.12 97 PHE A C 1
ATOM 803 O O . PHE A 1 97 ? 9.904 -0.604 -7.528 1.00 98.12 97 PHE A O 1
ATOM 810 N N . ASP A 1 98 ? 8.245 -1.346 -8.845 1.00 98.00 98 ASP A N 1
ATOM 811 C CA . ASP A 1 98 ? 7.594 -2.165 -7.808 1.00 98.00 98 ASP A CA 1
ATOM 812 C C . ASP A 1 98 ? 8.556 -3.230 -7.242 1.00 98.00 98 ASP A C 1
ATOM 814 O O . ASP A 1 98 ? 8.559 -3.485 -6.039 1.00 98.00 98 ASP A O 1
ATOM 818 N N . THR A 1 99 ? 9.411 -3.818 -8.090 1.00 98.19 99 THR A N 1
ATOM 819 C CA . THR A 1 99 ? 10.439 -4.784 -7.666 1.00 98.19 99 THR A CA 1
ATOM 820 C C . THR A 1 99 ? 11.519 -4.110 -6.817 1.00 98.19 99 THR A C 1
ATOM 822 O O . THR A 1 99 ? 11.881 -4.631 -5.766 1.00 98.19 99 THR A O 1
ATOM 825 N N . ILE A 1 100 ? 12.002 -2.932 -7.240 1.00 98.56 100 ILE A N 1
ATOM 826 C CA . ILE A 1 100 ? 12.988 -2.145 -6.479 1.00 98.56 100 ILE A CA 1
ATOM 827 C C . ILE A 1 100 ? 12.420 -1.772 -5.110 1.00 98.56 100 ILE A C 1
ATOM 829 O O . ILE A 1 100 ? 13.082 -1.974 -4.097 1.00 98.56 100 ILE A O 1
ATOM 833 N N . ALA A 1 101 ? 11.185 -1.267 -5.076 1.00 98.75 101 ALA A N 1
ATOM 834 C CA . ALA A 1 101 ? 10.490 -0.897 -3.851 1.00 98.75 101 ALA A CA 1
ATOM 835 C C . ALA A 1 101 ? 10.385 -2.070 -2.875 1.00 98.75 101 ALA A C 1
ATOM 837 O O . ALA A 1 101 ? 10.778 -1.933 -1.717 1.00 98.75 101 ALA A O 1
ATOM 838 N N . ALA A 1 102 ? 9.921 -3.229 -3.346 1.00 98.75 102 ALA A N 1
ATOM 839 C CA . ALA A 1 102 ? 9.777 -4.411 -2.509 1.00 98.75 102 ALA A CA 1
ATOM 840 C C . ALA A 1 102 ? 11.119 -4.862 -1.914 1.00 98.75 102 ALA A C 1
ATOM 842 O O . ALA A 1 102 ? 11.225 -5.054 -0.707 1.00 98.75 102 ALA A O 1
ATOM 843 N N . GLU A 1 103 ? 12.163 -4.972 -2.736 1.00 98.62 103 GLU A N 1
ATOM 844 C CA . GLU A 1 103 ? 13.489 -5.392 -2.272 1.00 98.62 103 GLU A CA 1
ATOM 845 C C . GLU A 1 103 ? 14.130 -4.380 -1.320 1.00 98.62 103 GLU A C 1
ATOM 847 O O . GLU A 1 103 ? 14.767 -4.771 -0.342 1.00 98.62 103 GLU A O 1
ATOM 852 N N . SER A 1 104 ? 13.949 -3.080 -1.567 1.00 98.75 104 SER A N 1
ATOM 853 C CA . SER A 1 104 ? 14.406 -2.028 -0.658 1.00 98.75 104 SER A CA 1
ATOM 854 C C . SER A 1 104 ? 13.705 -2.103 0.696 1.00 98.75 104 SER A C 1
ATOM 856 O O . SER A 1 104 ? 14.368 -1.951 1.720 1.00 98.75 104 SER A O 1
ATOM 858 N N . VAL A 1 105 ? 12.392 -2.357 0.718 1.00 98.69 105 VAL A N 1
ATOM 859 C CA . VAL A 1 105 ? 11.631 -2.555 1.960 1.00 98.69 105 VAL A CA 1
ATOM 860 C C . VAL A 1 105 ? 12.112 -3.813 2.683 1.00 98.69 105 VAL A C 1
ATOM 862 O O . VAL A 1 105 ? 12.406 -3.729 3.870 1.00 98.69 105 VAL A O 1
ATOM 865 N N . LEU A 1 106 ? 12.274 -4.943 1.984 1.00 98.50 106 LEU A N 1
ATOM 866 C CA . LEU A 1 106 ? 12.775 -6.192 2.575 1.00 98.50 106 LEU A CA 1
ATOM 867 C C . LEU A 1 106 ? 14.157 -6.019 3.206 1.00 98.50 106 LEU A C 1
ATOM 869 O O . LEU A 1 106 ? 14.345 -6.404 4.355 1.00 98.50 106 LEU A O 1
ATOM 873 N N . ARG A 1 107 ? 15.098 -5.378 2.503 1.00 98.31 107 ARG A N 1
ATOM 874 C CA . ARG A 1 107 ? 16.423 -5.065 3.056 1.00 98.31 107 ARG A CA 1
ATOM 875 C C . ARG A 1 107 ? 16.311 -4.179 4.297 1.00 98.31 107 ARG A C 1
ATOM 877 O O . ARG A 1 107 ? 17.004 -4.385 5.284 1.00 98.31 107 ARG A O 1
ATOM 884 N N . LEU A 1 108 ? 15.434 -3.177 4.259 1.00 98.50 108 LEU A N 1
ATOM 885 C CA . LEU A 1 108 ? 15.231 -2.262 5.380 1.00 98.50 108 LEU A CA 1
ATOM 886 C C . LEU A 1 108 ? 14.569 -2.917 6.593 1.00 98.50 108 LEU A C 1
ATOM 888 O O . LEU A 1 108 ? 14.708 -2.367 7.680 1.00 98.50 108 LEU A O 1
ATOM 892 N N . LYS A 1 109 ? 13.924 -4.082 6.461 1.00 96.69 109 LYS A N 1
ATOM 893 C CA . LYS A 1 109 ? 13.434 -4.846 7.622 1.00 96.69 109 LYS A CA 1
ATOM 894 C C . LYS A 1 109 ? 14.566 -5.354 8.517 1.00 96.69 109 LYS A C 1
ATOM 896 O O . LYS A 1 109 ? 14.337 -5.547 9.704 1.00 96.69 109 LYS A O 1
ATOM 901 N N . GLU A 1 110 ? 15.777 -5.522 7.985 1.00 95.00 110 GLU A N 1
ATOM 902 C CA . GLU A 1 110 ? 16.963 -5.843 8.794 1.00 95.00 110 GLU A CA 1
ATOM 903 C C . GLU A 1 110 ? 17.332 -4.680 9.733 1.00 95.00 110 GLU A C 1
ATOM 905 O O . GLU A 1 110 ? 17.769 -4.904 10.858 1.00 95.00 110 GLU A O 1
ATOM 910 N N . GLU A 1 111 ? 17.117 -3.433 9.290 1.00 96.56 111 GLU A N 1
ATOM 911 C CA . GLU A 1 111 ? 17.326 -2.216 10.092 1.00 96.56 111 GLU A CA 1
ATOM 912 C C . GLU A 1 111 ? 16.103 -1.884 10.971 1.00 96.56 111 GLU A C 1
ATOM 914 O O . GLU A 1 111 ? 16.249 -1.376 12.082 1.00 96.56 111 GLU A O 1
ATOM 919 N N . PHE A 1 112 ? 14.894 -2.154 10.469 1.00 97.69 112 PHE A N 1
ATOM 920 C CA . PHE A 1 112 ? 13.612 -1.774 11.068 1.00 97.69 112 PHE A CA 1
ATOM 921 C C . PHE A 1 112 ? 12.644 -2.972 11.081 1.00 97.69 112 PHE A C 1
ATOM 923 O O . PHE A 1 112 ? 11.803 -3.102 10.185 1.00 97.69 112 PHE A O 1
ATOM 930 N N . PRO A 1 113 ? 12.743 -3.864 12.085 1.00 96.00 113 PRO A N 1
ATOM 931 C CA . PRO A 1 113 ? 12.011 -5.135 12.093 1.00 96.00 113 PRO A CA 1
ATOM 932 C C . PRO A 1 113 ? 10.480 -5.018 12.150 1.00 96.00 113 PRO A C 1
ATOM 934 O O . PRO A 1 113 ? 9.782 -5.989 11.870 1.00 96.00 113 PRO A O 1
ATOM 937 N N . ASP A 1 114 ? 9.946 -3.852 12.515 1.00 97.25 114 ASP A N 1
ATOM 938 C CA . ASP A 1 114 ? 8.510 -3.557 12.597 1.00 97.25 114 ASP A CA 1
ATOM 939 C C . ASP A 1 114 ? 7.925 -2.959 11.299 1.00 97.25 114 ASP A C 1
ATOM 941 O O . ASP A 1 114 ? 6.748 -2.579 11.265 1.00 97.25 114 ASP A O 1
ATOM 945 N N . ILE A 1 115 ? 8.718 -2.889 10.222 1.00 98.06 115 ILE A N 1
ATOM 946 C CA . ILE A 1 115 ? 8.227 -2.629 8.865 1.00 98.06 115 ILE A CA 1
ATOM 947 C C . ILE A 1 115 ? 7.451 -3.844 8.341 1.00 98.06 115 ILE A C 1
ATOM 949 O O . ILE A 1 115 ? 7.874 -4.990 8.482 1.00 98.06 115 ILE A O 1
ATOM 953 N N . VAL A 1 116 ? 6.337 -3.570 7.664 1.00 98.62 116 VAL A N 1
ATOM 954 C CA . VAL A 1 116 ? 5.451 -4.566 7.057 1.00 98.62 116 VAL A CA 1
ATOM 955 C C . VAL A 1 116 ? 5.401 -4.344 5.548 1.00 98.62 116 VAL A C 1
ATOM 957 O O . VAL A 1 116 ? 5.001 -3.271 5.094 1.00 98.62 116 VAL A O 1
ATOM 960 N N . LEU A 1 117 ? 5.781 -5.355 4.767 1.00 98.81 117 LEU A N 1
ATOM 961 C CA . LEU A 1 117 ? 5.639 -5.372 3.313 1.00 98.81 117 LEU A CA 1
ATOM 962 C C . LEU A 1 117 ? 4.345 -6.087 2.919 1.00 98.81 117 LEU A C 1
ATOM 964 O O . LEU A 1 117 ? 4.179 -7.273 3.204 1.00 98.81 117 LEU A O 1
ATOM 968 N N . ILE A 1 118 ? 3.478 -5.381 2.193 1.00 98.75 118 ILE A N 1
ATOM 969 C CA . ILE A 1 118 ? 2.228 -5.913 1.647 1.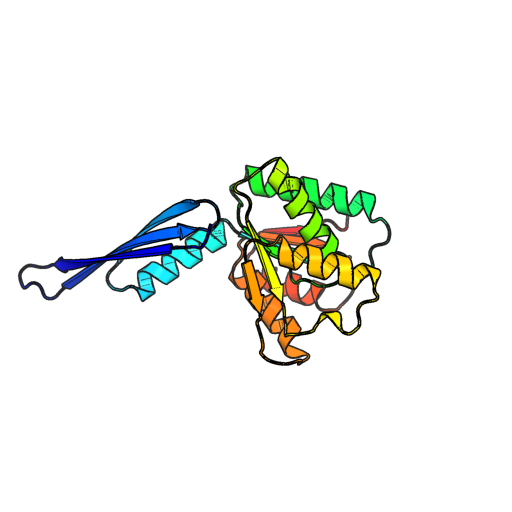00 98.75 118 ILE A CA 1
ATOM 970 C C . ILE A 1 118 ? 2.313 -5.890 0.121 1.00 98.75 118 ILE A C 1
ATOM 972 O O . ILE A 1 118 ? 2.473 -4.831 -0.494 1.00 98.75 118 ILE A O 1
ATOM 976 N N . VAL A 1 119 ? 2.192 -7.059 -0.506 1.00 98.75 119 VAL A N 1
ATOM 977 C CA . VAL A 1 119 ? 2.200 -7.183 -1.968 1.00 98.75 119 VAL A CA 1
ATOM 978 C C . VAL A 1 119 ? 0.773 -7.333 -2.472 1.00 98.75 119 VAL A C 1
ATOM 980 O O . VAL A 1 119 ? 0.102 -8.326 -2.208 1.00 98.75 119 VAL A O 1
ATOM 983 N N . VAL A 1 120 ? 0.311 -6.352 -3.241 1.00 98.62 120 VAL A N 1
ATOM 984 C CA . VAL A 1 120 ? -1.025 -6.339 -3.833 1.00 98.62 120 VAL A CA 1
ATOM 985 C C . VAL A 1 120 ? -0.943 -6.825 -5.276 1.00 98.62 120 VAL A C 1
ATOM 987 O O . VAL A 1 120 ? -0.549 -6.098 -6.187 1.00 98.62 120 VAL A O 1
ATOM 990 N N . VAL A 1 121 ? -1.320 -8.077 -5.484 1.00 98.12 121 VAL A N 1
ATOM 991 C CA . VAL A 1 121 ? -1.317 -8.772 -6.768 1.00 98.12 121 VAL A CA 1
ATOM 992 C C . VAL A 1 121 ? -2.647 -8.516 -7.492 1.00 98.12 121 VAL A C 1
ATOM 994 O O . VAL A 1 121 ? -3.716 -8.712 -6.914 1.00 98.12 121 VAL A O 1
ATOM 997 N N . PRO A 1 122 ? -2.640 -8.079 -8.763 1.00 97.38 122 PRO A N 1
ATOM 998 C CA . PRO A 1 122 ? -3.874 -7.780 -9.481 1.00 97.38 122 PRO A CA 1
ATOM 999 C C . PRO A 1 122 ? -4.707 -9.039 -9.767 1.00 97.38 122 PRO A C 1
ATOM 1001 O O . PRO A 1 122 ? -5.926 -8.983 -9.650 1.00 97.38 122 PRO A O 1
ATOM 1004 N N . PHE A 1 123 ? -4.066 -10.157 -10.122 1.00 97.25 123 PHE A N 1
ATOM 1005 C CA . PHE A 1 123 ? -4.704 -11.447 -10.409 1.00 97.25 123 PHE A CA 1
ATOM 1006 C C . PHE A 1 123 ? -3.679 -12.598 -10.339 1.00 97.25 123 PHE A C 1
ATOM 1008 O O . PHE A 1 123 ? -2.475 -12.341 -10.473 1.00 97.25 123 PHE A O 1
ATOM 1015 N N . PRO A 1 124 ? -4.114 -13.862 -10.160 1.00 95.25 124 PRO A N 1
ATOM 1016 C CA . PRO A 1 124 ? -3.222 -15.017 -10.136 1.00 95.25 124 PRO A CA 1
ATOM 1017 C C . PRO A 1 124 ? -2.383 -15.146 -11.410 1.00 95.25 124 PRO A C 1
ATOM 1019 O O . PRO A 1 124 ? -2.866 -14.906 -12.513 1.00 95.25 124 PRO A O 1
ATOM 1022 N N . GLN A 1 125 ? -1.138 -15.610 -11.273 1.00 92.94 125 GLN A N 1
ATOM 1023 C CA . GLN A 1 125 ? -0.235 -15.876 -12.404 1.00 92.94 125 GLN A CA 1
ATOM 1024 C C . GLN A 1 125 ? 0.107 -14.624 -13.246 1.00 92.94 125 GLN A C 1
ATOM 1026 O O . GLN A 1 125 ? 0.361 -14.730 -14.450 1.00 92.94 125 GLN A O 1
ATOM 1031 N N . GLN A 1 126 ? 0.122 -13.426 -12.641 1.00 93.50 126 GLN A N 1
ATOM 1032 C CA . GLN A 1 126 ? 0.533 -12.194 -13.338 1.00 93.50 126 GLN A CA 1
ATOM 1033 C C . GLN A 1 126 ? 1.966 -12.250 -13.901 1.00 93.50 126 GLN A C 1
ATOM 1035 O O . GLN A 1 126 ? 2.303 -11.506 -14.819 1.00 93.50 126 GLN A O 1
ATOM 1040 N N . ASP A 1 127 ? 2.791 -13.148 -13.369 1.00 93.44 127 ASP A N 1
ATOM 1041 C CA . ASP A 1 127 ? 4.179 -13.402 -13.738 1.00 93.44 127 ASP A CA 1
ATOM 1042 C C . ASP A 1 127 ? 4.347 -14.177 -15.053 1.00 93.44 127 ASP A C 1
ATOM 1044 O O . ASP A 1 127 ? 5.475 -14.348 -15.505 1.00 93.44 127 ASP A O 1
ATOM 1048 N N . LYS A 1 128 ? 3.261 -14.631 -15.699 1.00 91.69 128 LYS A N 1
ATOM 1049 C CA . LYS A 1 128 ? 3.317 -15.437 -16.939 1.00 91.69 128 LYS A CA 1
ATOM 1050 C C . LYS A 1 128 ? 4.182 -14.846 -18.051 1.00 91.69 128 LYS A C 1
ATOM 1052 O O . LYS A 1 128 ? 4.743 -15.599 -18.838 1.00 91.69 128 LYS A O 1
ATOM 1057 N N . LEU A 1 129 ? 4.254 -13.519 -18.135 1.00 88.06 129 LEU A N 1
ATOM 1058 C CA . LEU A 1 129 ? 5.029 -12.806 -19.154 1.00 88.06 129 LEU A CA 1
ATOM 1059 C C . LEU A 1 129 ? 6.390 -12.318 -18.637 1.00 88.06 129 LEU A C 1
ATOM 1061 O O . LEU A 1 129 ? 7.108 -11.622 -19.352 1.00 88.06 129 LEU A O 1
ATOM 1065 N N . PHE A 1 130 ? 6.749 -12.631 -17.392 1.00 93.81 130 PHE A N 1
ATOM 1066 C CA . PHE A 1 130 ? 8.040 -12.256 -16.831 1.00 93.81 130 PHE A CA 1
ATOM 1067 C C . PHE A 1 130 ? 9.100 -13.238 -17.329 1.00 93.81 130 PHE A C 1
ATOM 1069 O O . PHE A 1 130 ? 8.882 -14.449 -17.367 1.00 93.81 130 PHE A O 1
ATOM 1076 N N . ASN A 1 131 ? 10.279 -12.726 -17.681 1.00 94.19 131 ASN A N 1
ATOM 1077 C CA . ASN A 1 131 ? 11.425 -13.598 -17.927 1.00 94.19 131 ASN A CA 1
ATOM 1078 C C . ASN A 1 131 ? 11.853 -14.311 -16.627 1.00 94.19 131 ASN A C 1
ATOM 1080 O O . ASN A 1 131 ? 11.453 -13.921 -15.527 1.00 94.19 131 ASN A O 1
ATOM 1084 N N . SER A 1 132 ? 12.688 -15.344 -16.747 1.00 94.75 132 SER A N 1
ATOM 1085 C CA . SER A 1 132 ? 13.120 -16.181 -15.616 1.00 94.75 132 SER A CA 1
ATOM 1086 C C . SER A 1 132 ? 13.717 -15.377 -14.455 1.00 94.75 132 SER A C 1
ATOM 1088 O O . SER A 1 132 ? 13.379 -15.623 -13.300 1.00 94.75 132 SER A O 1
ATOM 1090 N N . SER A 1 133 ? 14.546 -14.373 -14.750 1.00 94.25 133 SER A N 1
ATOM 1091 C CA . SER A 1 133 ? 15.168 -13.513 -13.736 1.00 94.25 133 SER A CA 1
ATOM 1092 C C . SER A 1 133 ? 14.131 -12.709 -12.941 1.00 94.25 133 SER A C 1
ATOM 1094 O O . SER A 1 133 ? 14.115 -12.761 -11.710 1.00 94.25 133 SER A O 1
ATOM 1096 N N . TYR A 1 134 ? 13.208 -12.019 -13.621 1.00 94.38 134 TYR A N 1
ATOM 1097 C CA . TYR A 1 134 ? 12.145 -11.265 -12.948 1.00 94.38 134 TYR A CA 1
ATOM 1098 C C . TYR A 1 134 ? 11.168 -12.168 -12.205 1.00 94.38 134 TYR A C 1
ATOM 1100 O O . TYR A 1 134 ? 10.713 -11.813 -11.120 1.00 94.38 134 TYR A O 1
ATOM 1108 N N . ARG A 1 135 ? 10.875 -13.345 -12.757 1.00 96.00 135 ARG A N 1
ATOM 1109 C CA . ARG A 1 135 ? 10.001 -14.333 -12.133 1.00 96.00 135 ARG A CA 1
ATOM 1110 C C . ARG A 1 135 ? 10.581 -14.848 -10.813 1.00 96.00 135 ARG A C 1
ATOM 1112 O O . ARG A 1 135 ? 9.867 -14.881 -9.815 1.00 96.00 135 ARG A O 1
ATOM 1119 N N . ASN A 1 136 ? 11.879 -15.152 -10.778 1.00 96.94 136 ASN A N 1
ATOM 1120 C CA . ASN A 1 136 ? 12.569 -15.568 -9.553 1.00 96.94 136 ASN A CA 1
ATOM 1121 C C . ASN A 1 136 ? 12.533 -14.470 -8.482 1.00 96.94 136 ASN A C 1
ATOM 1123 O O . ASN A 1 136 ? 12.187 -14.733 -7.333 1.00 96.94 136 ASN A O 1
ATOM 1127 N N . ARG A 1 137 ? 12.826 -13.219 -8.865 1.00 97.44 137 ARG A N 1
ATOM 1128 C CA . ARG A 1 137 ? 12.747 -12.069 -7.947 1.00 97.44 137 ARG A CA 1
ATOM 1129 C C . ARG A 1 137 ? 11.333 -11.872 -7.407 1.00 97.44 137 ARG A C 1
ATOM 1131 O O . ARG A 1 137 ? 11.160 -11.684 -6.208 1.00 97.44 137 ARG A O 1
ATOM 1138 N N . TYR A 1 138 ? 10.327 -11.968 -8.274 1.00 98.06 138 TYR A N 1
ATOM 1139 C CA . TYR A 1 138 ? 8.923 -11.855 -7.897 1.00 98.06 138 TYR A CA 1
ATOM 1140 C C . TYR A 1 138 ? 8.514 -12.912 -6.861 1.00 98.06 138 TYR A C 1
ATOM 1142 O O . TYR A 1 138 ? 7.968 -12.553 -5.822 1.00 98.06 138 TYR A O 1
ATOM 1150 N N . PHE A 1 139 ? 8.834 -14.192 -7.081 1.00 97.88 139 PHE A N 1
ATOM 1151 C CA . PHE A 1 139 ? 8.517 -15.243 -6.108 1.00 97.88 139 PHE A CA 1
ATOM 1152 C C . PHE A 1 139 ? 9.278 -15.095 -4.789 1.00 97.88 139 PHE A C 1
ATOM 1154 O O . PHE A 1 139 ? 8.684 -15.302 -3.733 1.00 97.88 139 PHE A O 1
ATOM 1161 N N . ASN A 1 140 ? 10.544 -14.668 -4.826 1.00 98.06 140 ASN A N 1
ATOM 1162 C CA . ASN A 1 140 ? 11.297 -14.368 -3.606 1.00 98.06 140 ASN A CA 1
ATOM 1163 C C . ASN A 1 140 ? 10.621 -13.253 -2.796 1.00 98.06 140 ASN A C 1
ATOM 1165 O O . ASN A 1 140 ? 10.450 -13.392 -1.588 1.00 98.06 140 ASN A O 1
ATOM 1169 N N . ILE A 1 141 ? 10.173 -12.184 -3.465 1.00 98.50 141 ILE A N 1
ATOM 1170 C CA . ILE A 1 141 ? 9.420 -11.095 -2.832 1.00 98.50 141 ILE A CA 1
ATOM 1171 C C . ILE A 1 141 ? 8.128 -11.621 -2.203 1.00 98.50 141 ILE A C 1
ATOM 1173 O O . ILE A 1 141 ? 7.863 -11.319 -1.043 1.00 98.50 141 ILE A O 1
ATOM 1177 N N . LEU A 1 142 ? 7.335 -12.413 -2.934 1.00 98.25 142 LEU A N 1
ATOM 1178 C CA . LEU A 1 142 ? 6.083 -12.967 -2.408 1.00 98.25 142 LEU A CA 1
ATOM 1179 C C . LEU A 1 142 ? 6.308 -13.848 -1.176 1.00 98.25 142 LEU A C 1
ATOM 1181 O O . LEU A 1 142 ? 5.529 -13.774 -0.234 1.00 98.25 142 LEU A O 1
ATOM 1185 N N . ASN A 1 143 ? 7.370 -14.656 -1.174 1.00 98.06 143 ASN A N 1
ATOM 1186 C CA . ASN A 1 143 ? 7.693 -15.548 -0.062 1.00 98.06 143 ASN A CA 1
ATOM 1187 C C . ASN A 1 143 ? 8.167 -14.798 1.195 1.00 98.06 143 ASN A C 1
ATOM 1189 O O . ASN A 1 143 ? 8.011 -15.297 2.305 1.00 98.06 143 ASN A O 1
ATOM 1193 N N . MET A 1 144 ? 8.769 -13.618 1.028 1.00 97.69 144 MET A N 1
ATOM 1194 C CA . MET A 1 144 ? 9.285 -12.799 2.132 1.00 97.69 144 MET A CA 1
ATOM 1195 C C . MET A 1 144 ? 8.315 -11.698 2.591 1.00 97.69 144 MET A C 1
ATOM 1197 O O . MET A 1 144 ? 8.572 -11.042 3.603 1.00 97.69 144 MET A O 1
ATOM 1201 N N . ALA A 1 145 ? 7.234 -11.455 1.846 1.00 98.12 145 ALA A N 1
ATOM 1202 C CA . ALA A 1 145 ? 6.215 -10.476 2.199 1.00 98.12 145 ALA A CA 1
ATOM 1203 C C . ALA A 1 145 ? 5.449 -10.897 3.462 1.00 98.12 145 ALA A C 1
ATOM 1205 O O . ALA A 1 145 ? 5.216 -12.080 3.699 1.00 98.12 145 ALA A O 1
ATOM 1206 N N . ASP A 1 146 ? 5.020 -9.919 4.260 1.00 98.31 146 ASP A N 1
ATOM 1207 C CA . ASP A 1 146 ? 4.200 -10.184 5.448 1.00 98.31 146 ASP A CA 1
ATOM 1208 C C . ASP A 1 146 ? 2.752 -10.515 5.076 1.00 98.31 146 ASP A C 1
ATOM 1210 O O . ASP A 1 146 ? 2.068 -11.229 5.811 1.00 98.31 146 ASP A O 1
ATOM 1214 N N . GLU A 1 147 ? 2.291 -9.990 3.939 1.00 97.94 147 GLU A N 1
ATOM 1215 C CA . GLU A 1 147 ? 0.974 -10.261 3.381 1.00 97.94 147 GLU A CA 1
ATOM 1216 C C . GLU A 1 147 ? 0.996 -10.178 1.849 1.00 97.94 147 GLU A C 1
ATOM 1218 O O . GLU A 1 147 ? 1.625 -9.294 1.255 1.00 97.94 147 GLU A O 1
ATOM 1223 N N . VAL A 1 148 ? 0.264 -11.087 1.205 1.00 98.19 148 VAL A N 1
ATOM 1224 C CA . VAL A 1 148 ? 0.007 -11.066 -0.237 1.00 98.19 148 VAL A CA 1
ATOM 1225 C C . VAL A 1 148 ? -1.499 -11.026 -0.456 1.00 98.19 148 VAL A C 1
ATOM 1227 O O . VAL A 1 148 ? -2.216 -11.942 -0.062 1.00 98.19 148 VAL A O 1
ATOM 1230 N N . ILE A 1 149 ? -1.978 -9.974 -1.116 1.00 97.94 149 ILE A N 1
ATOM 1231 C CA . ILE A 1 149 ? -3.402 -9.734 -1.367 1.00 97.94 149 ILE A CA 1
ATOM 1232 C C . ILE A 1 149 ? -3.654 -9.859 -2.862 1.00 97.94 149 ILE A C 1
ATOM 1234 O O . ILE A 1 149 ? -3.042 -9.138 -3.645 1.00 97.94 149 ILE A O 1
ATOM 1238 N N . THR A 1 150 ? -4.571 -10.736 -3.269 1.00 97.94 150 THR A N 1
ATOM 1239 C CA . THR A 1 150 ? -4.973 -10.868 -4.678 1.00 97.94 150 THR A CA 1
ATOM 1240 C C . THR A 1 150 ? -6.316 -10.181 -4.909 1.00 97.94 150 THR A C 1
ATOM 1242 O O . THR A 1 150 ? -7.281 -10.457 -4.207 1.00 97.94 150 THR A O 1
ATOM 1245 N N . ILE A 1 151 ? -6.375 -9.260 -5.874 1.00 97.12 151 ILE A N 1
ATOM 1246 C CA . ILE A 1 151 ? -7.509 -8.333 -6.043 1.00 97.12 151 ILE A CA 1
ATOM 1247 C C . ILE A 1 151 ? -8.616 -8.873 -6.951 1.00 97.12 151 ILE A C 1
ATOM 1249 O O . ILE A 1 151 ? -9.774 -8.475 -6.830 1.00 97.12 151 ILE A O 1
ATOM 1253 N N . SER A 1 152 ? -8.282 -9.710 -7.926 1.00 96.00 152 SER A N 1
ATOM 1254 C CA . SER A 1 152 ? -9.241 -10.310 -8.857 1.00 96.00 152 SER A CA 1
ATOM 1255 C C . SER A 1 152 ? -8.896 -11.774 -9.078 1.00 96.00 152 SER A C 1
ATOM 1257 O O . SER A 1 152 ? -7.720 -12.109 -9.155 1.00 96.00 152 SER A O 1
ATOM 1259 N N . ASP A 1 153 ? -9.903 -12.627 -9.245 1.00 94.94 153 ASP A N 1
ATOM 1260 C CA . ASP A 1 153 ? -9.697 -14.071 -9.442 1.00 94.94 153 ASP A CA 1
ATOM 1261 C C . ASP A 1 153 ? -9.091 -14.408 -10.814 1.00 94.94 153 ASP A C 1
ATOM 1263 O O . ASP A 1 153 ? -8.505 -15.473 -11.006 1.00 94.94 153 ASP A O 1
ATOM 1267 N N . SER A 1 154 ? -9.200 -13.492 -11.783 1.00 94.38 154 SER A N 1
ATOM 1268 C CA . SER A 1 154 ? -8.726 -13.687 -13.152 1.00 94.38 154 SER A CA 1
ATOM 1269 C C . SER A 1 154 ? -8.165 -12.409 -13.779 1.00 94.38 154 SER A C 1
ATOM 1271 O O . SER A 1 154 ? -8.413 -11.287 -13.326 1.00 94.38 154 SER A O 1
ATOM 1273 N N . PHE A 1 155 ? -7.418 -12.585 -14.872 1.00 94.69 155 PHE A N 1
ATOM 1274 C CA . PHE A 1 155 ? -6.907 -11.480 -15.680 1.00 94.69 155 PHE A CA 1
ATOM 1275 C C . PHE A 1 155 ? -8.042 -10.593 -16.207 1.00 94.69 155 PHE A C 1
ATOM 1277 O O . PHE A 1 155 ? -9.020 -11.068 -16.783 1.00 94.69 155 PHE A O 1
ATOM 1284 N N . SER A 1 156 ? -7.861 -9.283 -16.058 1.00 93.75 156 SER A N 1
ATOM 1285 C CA . SER A 1 156 ? -8.566 -8.251 -16.812 1.00 93.75 156 SER A CA 1
ATOM 1286 C C . SER A 1 156 ? -7.717 -6.982 -16.818 1.00 93.75 156 SER A C 1
ATOM 1288 O O . SER A 1 156 ? -6.972 -6.723 -15.870 1.00 93.75 156 SER A O 1
ATOM 1290 N N . ASN A 1 157 ? -7.863 -6.135 -17.839 1.00 89.75 157 ASN A N 1
ATOM 1291 C CA . ASN A 1 157 ? -7.206 -4.821 -17.838 1.00 89.75 157 ASN A CA 1
ATOM 1292 C C . ASN A 1 157 ? -7.617 -3.983 -16.614 1.00 89.75 157 ASN A C 1
ATOM 1294 O O . ASN A 1 157 ? -6.813 -3.234 -16.061 1.00 89.75 157 ASN A O 1
ATOM 1298 N N . PHE A 1 158 ? -8.853 -4.165 -16.144 1.00 94.38 158 PHE A N 1
ATOM 1299 C CA . PHE A 1 158 ? -9.375 -3.479 -14.970 1.00 94.38 158 PHE A CA 1
ATOM 1300 C C . PHE A 1 158 ? -8.759 -3.973 -13.651 1.00 94.38 158 PHE A C 1
ATOM 1302 O O . PHE A 1 158 ? -8.676 -3.198 -12.703 1.00 94.38 158 PHE A O 1
ATOM 1309 N N . ALA A 1 159 ? -8.262 -5.213 -13.578 1.00 96.69 159 ALA A N 1
ATOM 1310 C CA . ALA A 1 159 ? -7.620 -5.743 -12.373 1.00 96.69 159 ALA A CA 1
ATOM 1311 C C . ALA A 1 159 ? -6.369 -4.940 -11.973 1.00 96.69 159 ALA A C 1
ATOM 1313 O O . ALA A 1 159 ? -6.142 -4.703 -10.787 1.00 96.69 159 ALA A O 1
ATOM 1314 N N . TYR A 1 160 ? -5.594 -4.444 -12.946 1.00 95.75 160 TYR A N 1
ATOM 1315 C CA . TYR A 1 160 ? -4.466 -3.549 -12.664 1.00 95.75 160 TYR A CA 1
ATOM 1316 C C . TYR A 1 160 ? -4.917 -2.220 -12.045 1.00 95.75 160 TYR A C 1
ATOM 1318 O O . TYR A 1 160 ? -4.281 -1.734 -11.112 1.00 95.75 160 TYR A O 1
ATOM 1326 N N . LEU A 1 161 ? -6.022 -1.645 -12.530 1.00 96.31 161 LEU A N 1
ATOM 1327 C CA . LEU A 1 161 ? -6.568 -0.398 -11.988 1.00 96.31 161 LEU A CA 1
ATOM 1328 C C . LEU A 1 161 ? -7.171 -0.611 -10.597 1.00 96.31 161 LEU A C 1
ATOM 1330 O O . LEU A 1 161 ? -6.845 0.148 -9.690 1.00 96.31 161 LEU A O 1
ATOM 1334 N N . LYS A 1 162 ? -7.944 -1.689 -10.393 1.00 97.69 162 LYS A N 1
ATOM 1335 C CA . LYS A 1 162 ? -8.458 -2.083 -9.070 1.00 97.69 162 LYS A CA 1
ATOM 1336 C C . LYS A 1 162 ? -7.330 -2.250 -8.055 1.00 97.69 162 LYS A C 1
ATOM 1338 O O . LYS A 1 162 ? -7.448 -1.785 -6.926 1.00 97.69 162 LYS A O 1
ATOM 1343 N N . ARG A 1 163 ? -6.226 -2.886 -8.462 1.00 98.31 163 ARG A N 1
ATOM 1344 C CA . ARG A 1 163 ? -5.030 -3.034 -7.627 1.00 98.31 163 ARG A CA 1
ATOM 1345 C C . ARG A 1 163 ? -4.463 -1.680 -7.215 1.00 98.31 163 ARG A C 1
ATOM 1347 O O . ARG A 1 163 ? -4.179 -1.478 -6.039 1.00 98.31 163 ARG A O 1
ATOM 1354 N N . ASN A 1 164 ? -4.324 -0.748 -8.154 1.00 98.19 164 ASN A N 1
ATOM 1355 C CA . ASN A 1 164 ? -3.833 0.597 -7.850 1.00 98.19 164 ASN A CA 1
ATOM 1356 C C . ASN A 1 164 ? -4.796 1.351 -6.922 1.00 98.19 164 ASN A C 1
ATOM 1358 O O . ASN A 1 164 ? -4.363 1.952 -5.942 1.00 98.19 164 ASN A O 1
ATOM 1362 N N . ASP A 1 165 ? -6.102 1.274 -7.182 1.00 98.38 165 ASP A N 1
ATOM 1363 C CA . ASP A 1 165 ? -7.126 1.923 -6.361 1.00 98.38 165 ASP A CA 1
ATOM 1364 C C . ASP A 1 165 ? -7.135 1.388 -4.925 1.00 98.38 165 ASP A C 1
ATOM 1366 O O . ASP A 1 165 ? -7.289 2.180 -3.988 1.00 98.38 165 ASP A O 1
ATOM 1370 N N . TYR A 1 166 ? -6.920 0.077 -4.760 1.00 98.56 166 TYR A N 1
ATOM 1371 C CA . TYR A 1 166 ? -6.754 -0.575 -3.464 1.00 98.56 166 TYR A CA 1
ATOM 1372 C C . TYR A 1 166 ? -5.536 -0.022 -2.720 1.00 98.56 166 TYR A C 1
ATOM 1374 O O . TYR A 1 166 ? -5.652 0.389 -1.569 1.00 98.56 166 TYR A O 1
ATOM 1382 N N . MET A 1 167 ? -4.374 0.053 -3.371 1.00 98.62 167 MET A N 1
ATOM 1383 C CA . MET A 1 167 ? -3.162 0.603 -2.752 1.00 98.62 167 MET A CA 1
ATOM 1384 C C . MET A 1 167 ? -3.384 2.050 -2.275 1.00 98.62 167 MET A C 1
ATOM 1386 O O . MET A 1 167 ? -3.141 2.371 -1.111 1.00 98.62 167 MET A O 1
ATOM 1390 N N . ILE A 1 168 ? -3.966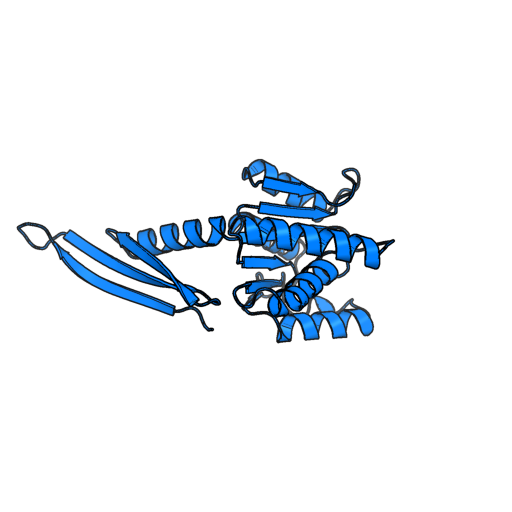 2.907 -3.125 1.00 98.50 168 ILE A N 1
ATOM 1391 C CA . ILE A 1 168 ? -4.252 4.302 -2.758 1.00 98.50 168 ILE A CA 1
ATOM 1392 C C . ILE A 1 168 ? -5.313 4.398 -1.649 1.00 98.50 168 ILE A C 1
ATOM 1394 O O . ILE A 1 168 ? -5.193 5.250 -0.770 1.00 98.50 168 ILE A O 1
ATOM 1398 N N . SER A 1 169 ? -6.356 3.555 -1.633 1.00 98.12 169 SER A N 1
ATOM 1399 C CA . SER A 1 169 ? -7.351 3.593 -0.546 1.00 98.12 169 SER A CA 1
ATOM 1400 C C . SER A 1 169 ? -6.787 3.175 0.811 1.00 98.12 169 SER A C 1
ATOM 1402 O O . SER A 1 169 ? -7.312 3.621 1.829 1.00 98.12 169 SER A O 1
ATOM 1404 N N . HIS A 1 170 ? -5.730 2.360 0.827 1.00 98.44 170 HIS A N 1
ATOM 1405 C CA . HIS A 1 170 ? -5.113 1.826 2.044 1.00 98.44 170 HIS A CA 1
ATOM 1406 C C . HIS A 1 170 ? -3.828 2.553 2.446 1.00 98.44 170 HIS A C 1
ATOM 1408 O O . HIS A 1 170 ? -3.161 2.127 3.379 1.00 98.44 170 HIS A O 1
ATOM 1414 N N . SER A 1 171 ? -3.498 3.676 1.802 1.00 98.50 171 SER A N 1
ATOM 1415 C CA . SER A 1 171 ? -2.333 4.495 2.149 1.00 98.50 171 SER A CA 1
ATOM 1416 C C . SER A 1 171 ? -2.678 5.959 2.419 1.00 98.50 171 SER A C 1
ATOM 1418 O O . SER A 1 171 ? -3.708 6.489 1.992 1.00 98.50 171 SER A O 1
ATOM 1420 N N . SER A 1 172 ? -1.808 6.617 3.178 1.00 98.50 172 SER A N 1
ATOM 1421 C CA . SER A 1 172 ? -1.818 8.070 3.381 1.00 98.50 172 SER A CA 1
ATOM 1422 C C . SER A 1 172 ? -0.712 8.778 2.596 1.00 98.50 172 SER A C 1
ATOM 1424 O O . SER A 1 172 ? -0.811 9.981 2.349 1.00 98.50 172 SER A O 1
ATOM 1426 N N . GLN A 1 173 ? 0.295 8.026 2.146 1.00 98.69 173 GLN A N 1
ATOM 1427 C CA . GLN A 1 173 ? 1.416 8.525 1.361 1.00 98.69 173 GLN A CA 1
ATOM 1428 C C . GLN A 1 173 ? 1.626 7.676 0.103 1.00 98.69 173 GLN A C 1
ATOM 1430 O O . GLN A 1 173 ? 1.305 6.485 0.075 1.00 98.69 173 GLN A O 1
ATOM 1435 N N . LEU A 1 174 ? 2.188 8.289 -0.934 1.00 98.81 174 LEU A N 1
ATOM 1436 C CA . LEU A 1 174 ? 2.595 7.630 -2.171 1.00 98.81 174 LEU A CA 1
ATOM 1437 C C . LEU A 1 174 ? 4.046 7.997 -2.488 1.00 98.81 174 LEU A C 1
ATOM 1439 O O . LEU A 1 174 ? 4.367 9.170 -2.656 1.00 98.81 174 LEU A O 1
ATOM 1443 N N . ILE A 1 175 ? 4.906 6.996 -2.633 1.00 98.75 175 ILE A N 1
ATOM 1444 C CA . ILE A 1 175 ? 6.226 7.149 -3.243 1.00 98.75 175 ILE A CA 1
ATOM 1445 C C . ILE A 1 175 ? 6.086 6.802 -4.726 1.00 98.75 175 ILE A C 1
ATOM 1447 O O . ILE A 1 175 ? 5.769 5.667 -5.089 1.00 98.75 175 ILE A O 1
ATOM 1451 N N . ALA A 1 176 ? 6.304 7.790 -5.585 1.00 98.31 176 ALA A N 1
ATOM 1452 C CA . ALA A 1 176 ? 6.188 7.648 -7.027 1.00 98.31 176 ALA A CA 1
ATOM 1453 C C . ALA A 1 176 ? 7.566 7.670 -7.701 1.00 98.31 176 ALA A C 1
ATOM 1455 O O . ALA A 1 176 ? 8.483 8.340 -7.236 1.00 98.31 176 ALA A O 1
ATOM 1456 N N . TYR A 1 177 ? 7.700 6.984 -8.830 1.00 98.06 177 TYR A N 1
ATOM 1457 C CA . TYR A 1 177 ? 8.789 7.182 -9.783 1.00 98.06 177 TYR A CA 1
ATOM 1458 C C . TYR A 1 177 ? 8.185 7.386 -11.165 1.00 98.06 177 TYR A C 1
ATOM 1460 O O . TYR A 1 177 ? 7.955 6.435 -11.918 1.00 98.06 177 TYR A O 1
ATOM 1468 N N . TRP A 1 178 ? 7.847 8.643 -11.443 1.00 97.00 178 TRP A N 1
ATOM 1469 C CA . TRP A 1 178 ? 7.136 9.053 -12.642 1.00 97.00 178 TRP A CA 1
ATOM 1470 C C . TRP A 1 178 ? 7.779 10.289 -13.260 1.00 97.00 178 TRP A C 1
ATOM 1472 O O . TRP A 1 178 ? 8.035 11.276 -12.578 1.00 97.00 178 TRP A O 1
ATOM 1482 N N . ASP A 1 179 ? 7.981 10.234 -14.569 1.00 94.88 179 ASP A N 1
ATOM 1483 C CA . ASP A 1 179 ? 8.610 11.271 -15.389 1.00 94.88 179 ASP A CA 1
ATOM 1484 C C . ASP A 1 179 ? 7.730 12.496 -15.633 1.00 94.88 179 ASP A C 1
ATOM 1486 O O . ASP A 1 179 ? 8.149 13.405 -16.338 1.00 94.88 179 ASP A O 1
ATOM 1490 N N . GLU A 1 180 ? 6.515 12.515 -15.077 1.00 93.94 180 GLU A N 1
ATOM 1491 C CA . GLU A 1 180 ? 5.514 13.575 -15.261 1.00 93.94 180 GLU A CA 1
ATOM 1492 C C . GLU A 1 180 ? 5.050 13.745 -16.723 1.00 93.94 180 GLU A C 1
ATOM 1494 O O . GLU A 1 180 ? 4.271 14.645 -17.025 1.00 93.94 180 GLU A O 1
ATOM 1499 N N . ILE A 1 181 ? 5.467 12.841 -17.620 1.00 93.62 181 ILE A N 1
ATOM 1500 C CA . ILE A 1 181 ? 5.199 12.892 -19.064 1.00 93.62 181 ILE A CA 1
ATOM 1501 C C . ILE A 1 181 ? 4.445 11.637 -19.506 1.00 93.62 181 ILE A C 1
ATOM 1503 O O . ILE A 1 181 ? 3.393 11.721 -20.140 1.00 93.62 181 ILE A O 1
ATOM 1507 N N . SER A 1 182 ? 4.959 10.455 -19.167 1.00 91.62 182 SER A N 1
ATOM 1508 C CA . SER A 1 182 ? 4.425 9.188 -19.656 1.00 91.62 182 SER A CA 1
ATOM 1509 C C . SER A 1 182 ? 3.024 8.910 -19.112 1.00 91.62 182 SER A C 1
ATOM 1511 O O . SER A 1 182 ? 2.779 8.971 -17.904 1.00 91.62 182 SER A O 1
ATOM 1513 N N . LEU A 1 183 ? 2.106 8.518 -19.994 1.00 93.12 183 LEU A N 1
ATOM 1514 C CA . LEU A 1 183 ? 0.751 8.115 -19.621 1.00 93.12 183 LEU A CA 1
ATOM 1515 C C . LEU A 1 183 ? 0.673 6.603 -19.378 1.00 93.12 183 LEU A C 1
ATOM 1517 O O . LEU A 1 183 ? 1.199 5.809 -20.154 1.00 93.12 183 LEU A O 1
ATOM 1521 N N . GLY A 1 184 ? -0.002 6.184 -18.306 1.00 93.31 184 GLY A N 1
ATOM 1522 C CA . GLY A 1 184 ? -0.198 4.768 -18.008 1.00 93.31 184 GLY A CA 1
ATOM 1523 C C . GLY A 1 184 ? -0.643 4.507 -16.574 1.00 93.31 184 GLY A C 1
ATOM 1524 O O . GLY A 1 184 ? -1.207 5.372 -15.907 1.00 93.31 184 GLY A O 1
ATOM 1525 N N . GLY A 1 185 ? -0.366 3.297 -16.081 1.00 94.00 185 GLY A N 1
ATOM 1526 C CA . GLY A 1 185 ? -0.740 2.895 -14.720 1.00 94.00 185 GLY A CA 1
ATOM 1527 C C . GLY A 1 185 ? -0.149 3.806 -13.639 1.00 94.00 185 GLY A C 1
ATOM 1528 O O . GLY A 1 185 ? -0.832 4.114 -12.663 1.00 94.00 185 GLY A O 1
ATOM 1529 N N . THR A 1 186 ? 1.079 4.289 -13.833 1.00 95.38 186 THR A N 1
ATOM 1530 C CA . THR A 1 186 ? 1.759 5.188 -12.891 1.00 95.38 186 THR A CA 1
ATOM 1531 C C . THR A 1 186 ? 1.100 6.563 -12.846 1.00 95.38 186 THR A C 1
ATOM 1533 O O . THR A 1 186 ? 0.706 7.004 -11.769 1.00 95.38 186 THR A O 1
ATOM 1536 N N . SER A 1 187 ? 0.881 7.210 -13.998 1.00 97.19 187 SER A N 1
ATOM 1537 C CA . SER A 1 187 ? 0.202 8.513 -14.042 1.00 97.19 187 SER A CA 1
ATOM 1538 C C . SER A 1 187 ? -1.248 8.427 -13.547 1.00 97.19 187 SER A C 1
ATOM 1540 O O . SER A 1 187 ? -1.704 9.309 -12.819 1.00 97.19 187 SER A O 1
ATOM 1542 N N . TYR A 1 188 ? -1.955 7.325 -13.840 1.00 97.25 188 TYR A N 1
ATOM 1543 C CA . TYR A 1 188 ? -3.267 7.023 -13.256 1.00 97.25 188 TYR A CA 1
ATOM 1544 C C . TYR A 1 188 ? -3.210 6.988 -11.722 1.00 97.25 188 TYR A C 1
ATOM 1546 O O . TYR A 1 188 ? -4.030 7.618 -11.055 1.00 97.25 188 TYR A O 1
ATOM 1554 N N . THR A 1 189 ? -2.227 6.279 -11.164 1.00 97.56 189 THR A N 1
ATOM 1555 C CA . THR A 1 189 ? -2.071 6.106 -9.713 1.00 97.56 189 THR A CA 1
ATOM 1556 C C . THR A 1 189 ? -1.725 7.424 -9.022 1.00 97.56 189 THR A C 1
ATOM 1558 O O . THR A 1 189 ? -2.326 7.756 -8.002 1.00 97.56 189 THR A O 1
ATOM 1561 N N . VAL A 1 190 ? -0.821 8.216 -9.608 1.00 98.06 190 VAL A N 1
ATOM 1562 C CA . VAL A 1 190 ? -0.469 9.557 -9.114 1.00 98.06 190 VAL A CA 1
ATOM 1563 C C . VAL A 1 190 ? -1.693 10.477 -9.122 1.00 98.06 190 VAL A C 1
ATOM 1565 O O . VAL A 1 190 ? -1.986 11.115 -8.112 1.00 98.06 190 VAL A O 1
ATOM 1568 N N . ARG A 1 191 ? -2.479 10.487 -10.207 1.00 98.12 191 ARG A N 1
ATOM 1569 C CA . ARG A 1 191 ? -3.736 11.251 -10.272 1.00 98.12 191 ARG A CA 1
ATOM 1570 C C . ARG A 1 191 ? -4.720 10.833 -9.176 1.00 98.12 191 ARG A C 1
ATOM 1572 O O . ARG A 1 191 ? -5.264 11.691 -8.485 1.00 98.12 191 ARG A O 1
ATOM 1579 N N . LYS A 1 192 ? -4.915 9.527 -8.969 1.00 98.12 192 LYS A N 1
ATOM 1580 C CA . LYS A 1 192 ? -5.779 8.997 -7.899 1.00 98.12 192 LYS A CA 1
ATOM 1581 C C . LYS A 1 192 ? -5.303 9.402 -6.504 1.00 98.12 192 LYS A C 1
ATOM 1583 O O . LYS A 1 192 ? -6.130 9.688 -5.639 1.00 98.12 192 LYS A O 1
ATOM 1588 N N . ALA A 1 193 ? -3.993 9.450 -6.283 1.00 98.12 193 ALA A N 1
ATOM 1589 C CA . ALA A 1 193 ? -3.417 9.912 -5.026 1.00 98.12 193 ALA A CA 1
ATOM 1590 C C . ALA A 1 193 ? -3.683 11.404 -4.776 1.00 98.12 193 ALA A C 1
ATOM 1592 O O . ALA A 1 193 ? -4.053 11.757 -3.656 1.00 98.12 193 ALA A O 1
ATOM 1593 N N . TYR A 1 194 ? -3.603 12.256 -5.805 1.00 98.06 194 TYR A N 1
ATOM 1594 C CA . TYR A 1 194 ? -4.017 13.661 -5.701 1.00 98.06 194 TYR A CA 1
ATOM 1595 C C . TYR A 1 194 ? -5.511 13.802 -5.381 1.00 98.06 194 TYR A C 1
ATOM 1597 O O . TYR A 1 194 ? -5.864 14.515 -4.442 1.00 98.06 194 TYR A O 1
ATOM 1605 N N . GLU A 1 195 ? -6.385 13.078 -6.093 1.00 97.88 195 GLU A N 1
ATOM 1606 C CA . GLU A 1 195 ? -7.840 13.070 -5.844 1.00 97.88 195 GLU A CA 1
ATOM 1607 C C . GLU A 1 195 ? -8.164 12.695 -4.383 1.00 97.88 195 GLU A C 1
ATOM 1609 O O . GLU A 1 195 ? -9.049 13.281 -3.758 1.00 97.88 195 GLU A O 1
ATOM 1614 N N . LYS A 1 196 ? -7.411 11.744 -3.812 1.00 96.75 196 LYS A N 1
ATOM 1615 C CA . LYS A 1 196 ? -7.560 11.282 -2.423 1.00 96.75 196 LYS A CA 1
ATOM 1616 C C . LYS A 1 196 ? -6.709 12.045 -1.400 1.00 96.75 196 LYS A C 1
ATOM 1618 O O . LYS A 1 196 ? -6.737 11.687 -0.222 1.00 96.75 196 LYS A O 1
ATOM 1623 N N . LYS A 1 197 ? -6.011 13.109 -1.815 1.00 97.69 197 LYS A N 1
ATOM 1624 C CA . LYS A 1 197 ? -5.189 13.983 -0.958 1.00 97.69 197 LYS A CA 1
ATOM 1625 C C . LYS A 1 197 ? -4.093 13.237 -0.183 1.00 97.69 197 LYS A C 1
ATOM 1627 O O . LYS A 1 197 ? -3.863 13.518 0.992 1.00 97.69 197 LYS A O 1
ATOM 1632 N N . LEU A 1 198 ? -3.442 12.263 -0.819 1.00 98.31 198 LEU A N 1
ATOM 1633 C CA . LEU A 1 198 ? -2.242 11.635 -0.260 1.00 98.31 198 LEU A CA 1
ATOM 1634 C C . LEU A 1 198 ? -1.048 12.589 -0.389 1.00 98.31 198 LEU A C 1
ATOM 1636 O O . LEU A 1 198 ? -0.957 13.355 -1.348 1.00 98.31 198 LEU A O 1
ATOM 1640 N N . THR A 1 199 ? -0.095 12.485 0.534 1.00 98.25 199 THR A N 1
ATOM 1641 C CA . THR A 1 199 ? 1.222 13.113 0.365 1.00 98.25 199 THR A CA 1
ATOM 1642 C C . THR A 1 199 ? 2.023 12.322 -0.666 1.00 98.25 199 THR A C 1
ATOM 1644 O O . THR A 1 199 ? 2.184 11.110 -0.516 1.00 98.25 199 THR A O 1
ATOM 1647 N N . ILE A 1 200 ? 2.521 12.982 -1.714 1.00 98.31 200 ILE A N 1
ATOM 1648 C CA . ILE A 1 200 ? 3.226 12.327 -2.825 1.00 98.31 200 ILE A CA 1
ATOM 1649 C C . ILE A 1 200 ? 4.707 12.715 -2.815 1.00 98.31 200 ILE A C 1
ATOM 1651 O O . ILE A 1 200 ? 5.042 13.896 -2.849 1.00 98.31 200 ILE A O 1
ATOM 1655 N N . TYR A 1 201 ? 5.585 11.713 -2.831 1.00 98.00 201 TYR A N 1
ATOM 1656 C CA . TYR A 1 201 ? 7.033 11.855 -2.978 1.00 98.00 201 TYR A CA 1
ATOM 1657 C C . TYR A 1 201 ? 7.455 11.291 -4.338 1.00 98.00 201 TYR A C 1
ATOM 1659 O O . TYR A 1 201 ? 7.595 10.077 -4.486 1.00 98.00 201 TYR A O 1
ATOM 1667 N N . ASN A 1 202 ? 7.625 12.150 -5.346 1.00 97.56 202 ASN A N 1
ATOM 166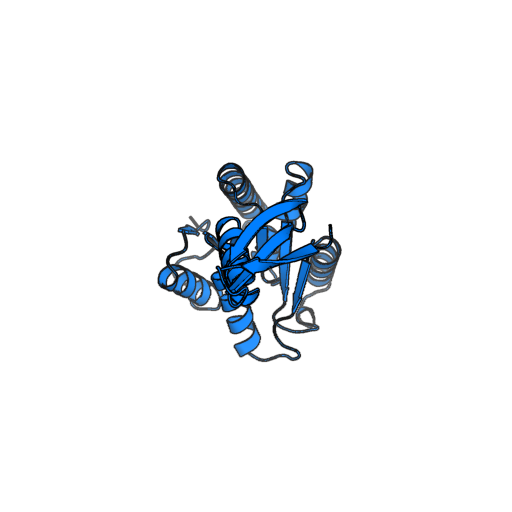8 C CA . ASN A 1 202 ? 8.089 11.719 -6.668 1.00 97.56 202 ASN A CA 1
ATOM 1669 C C . ASN A 1 202 ? 9.627 11.682 -6.721 1.00 97.56 202 ASN A C 1
ATOM 1671 O O . ASN A 1 202 ? 10.277 12.713 -6.582 1.00 97.56 202 ASN A O 1
ATOM 1675 N N . LEU A 1 203 ? 10.200 10.497 -6.935 1.00 97.12 203 LEU A N 1
ATOM 1676 C CA . LEU A 1 203 ? 11.641 10.218 -6.923 1.00 97.12 203 LEU A CA 1
ATOM 1677 C C . LEU A 1 203 ? 12.298 10.286 -8.310 1.00 97.12 203 LEU A C 1
ATOM 1679 O O . LEU A 1 203 ? 13.465 9.917 -8.454 1.00 97.12 203 LEU A O 1
ATOM 1683 N N . TYR A 1 204 ? 11.548 10.671 -9.345 1.00 92.44 204 TYR A N 1
ATOM 1684 C CA . TYR A 1 204 ? 12.068 10.691 -10.713 1.00 92.44 204 TYR A CA 1
ATOM 1685 C C . TYR A 1 204 ? 13.111 11.791 -10.949 1.00 92.44 204 TYR A C 1
ATOM 1687 O O . TYR A 1 204 ? 14.009 11.607 -11.766 1.00 92.44 204 TYR A O 1
ATOM 1695 N N . LYS A 1 205 ? 13.011 12.902 -10.213 1.00 75.81 205 LYS A N 1
ATOM 1696 C CA . LYS A 1 205 ? 13.964 14.019 -10.254 1.00 75.81 205 LYS A CA 1
ATOM 1697 C C . LYS A 1 205 ? 15.187 13.712 -9.390 1.00 75.81 205 LYS A C 1
ATOM 1699 O O . LYS A 1 205 ? 15.031 13.094 -8.310 1.00 75.81 205 LYS A O 1
#

Radius of gyration: 18.65 Å; chains: 1; bounding box: 54×30×52 Å